Protein AF-A0A945K3Q7-F1 (afdb_monomer_lite)

Secondary structure (DSSP, 8-state):
-------PPPP----THHHHGGGTSHHHHHHHHHHHHHHHHHHHHHHHHHHHHHHHHHHHHTT--HHHHHT-TT---TT-HHHHHHHIIIIIIIIGGGGGHHHHHHHHHHHHHTT-----HHHHHHHHHHHHHHHHHHHHHHH--STTTHHHHHHHHHHHHHHH-HHHHHHHHHHHHHHHHHHHTT--HHHHHHHHHHHSPP------------PPPP-----------

Foldseek 3Di:
DDPDDDDDDPDDDDDCPVVCVLVVDLVSLLVLLVVLQVVLVLQVQLLVLCVVCVVQCVVVAPPDDLVSQQPDPSDPRPSGRNSNNVNCVQQAAAQNQLSNLVSVLSNVSSCVSVVNDDDPSVLSVVLSVLVSQLVLLVCCLPVVDRRNNHNNNVVVNVVCCVPQNSVRSVVVSVVSVVVSCCSNVVDDVVNVVVVVVVVPPDPPPPDPPPDDDDDDDDDDDDDDDDDDD

Sequence (229 aa):
MAKKKLKLKSAKSFNFSAIKVPFQDANNQKIFAAVLILISLYLIIAFISFFFQWEADDSLVSGKDLSDVITDKKINNSIGGLGAYIANLFIKLWFGVSAFFIPVFSLLAGLKILGFKKYSLSNLIFNGILGMLIIPIFIRHFFGGTITAGGIGIYINDLMNSAIGEVGTSLLLITISILYLVISFEIDAEKIKALIEKIKPEKRNIEQENETITTPTFNEAATTSIIEE

pLDDT: mean 80.76, std 19.38, range [31.56, 97.81]

Structure (mmCIF, N/CA/C/O backbone):
data_AF-A0A945K3Q7-F1
#
_entry.id   AF-A0A945K3Q7-F1
#
loop_
_atom_site.group_PDB
_atom_site.id
_atom_site.type_symbol
_atom_site.label_atom_id
_atom_site.label_alt_id
_atom_site.label_comp_id
_atom_site.label_asym_id
_atom_site.label_entity_id
_atom_site.label_seq_id
_atom_site.pdbx_PDB_ins_code
_atom_site.Cartn_x
_atom_site.Cartn_y
_atom_site.Cartn_z
_atom_site.occupancy
_atom_site.B_iso_or_equiv
_atom_site.auth_seq_id
_atom_site.auth_comp_id
_atom_site.auth_asym_id
_atom_site.auth_atom_id
_atom_site.pdbx_PDB_model_num
ATOM 1 N N . MET A 1 1 ? 46.054 17.806 33.001 1.00 47.97 1 MET A N 1
ATOM 2 C CA . MET A 1 1 ? 44.941 18.392 32.216 1.00 47.97 1 MET A CA 1
ATOM 3 C C . MET A 1 1 ? 43.619 17.894 32.793 1.00 47.97 1 MET A C 1
ATOM 5 O O . MET A 1 1 ? 43.403 16.689 32.828 1.00 47.97 1 MET A O 1
ATOM 9 N N . ALA A 1 2 ? 42.778 18.783 33.326 1.00 51.47 2 ALA A N 1
ATOM 10 C CA . ALA A 1 2 ? 41.525 18.410 33.986 1.00 51.47 2 ALA A CA 1
ATOM 11 C C . ALA A 1 2 ? 40.431 18.072 32.953 1.00 51.47 2 ALA A C 1
ATOM 13 O O . ALA A 1 2 ? 40.098 18.898 32.104 1.00 51.47 2 ALA A O 1
ATOM 14 N N . LYS A 1 3 ? 39.852 16.864 33.023 1.00 54.59 3 LYS A N 1
ATOM 15 C CA . LYS A 1 3 ? 38.705 16.465 32.189 1.00 54.59 3 LYS A CA 1
ATOM 16 C C . LYS A 1 3 ? 37.451 17.217 32.649 1.00 54.59 3 LYS A C 1
ATOM 18 O O . LYS A 1 3 ? 36.814 16.840 33.631 1.00 54.59 3 LYS A O 1
ATOM 23 N N . LYS A 1 4 ? 37.083 18.280 31.930 1.00 59.31 4 LYS A N 1
ATOM 24 C CA . LYS A 1 4 ? 35.814 18.999 32.111 1.00 59.31 4 LYS A CA 1
ATOM 25 C C . LYS A 1 4 ? 34.662 18.081 31.685 1.00 59.31 4 LYS A C 1
ATOM 27 O O . LYS A 1 4 ? 34.479 17.826 30.499 1.00 59.31 4 LYS A O 1
ATOM 32 N N . LYS A 1 5 ? 33.890 17.559 32.645 1.00 57.72 5 LYS A N 1
ATOM 33 C CA . LYS A 1 5 ? 32.655 16.814 32.355 1.00 57.72 5 LYS A CA 1
ATOM 34 C C . LYS A 1 5 ? 31.625 17.776 31.750 1.00 57.72 5 LYS A C 1
ATOM 36 O O . LYS A 1 5 ? 31.131 18.669 32.438 1.00 57.72 5 LYS A O 1
ATOM 41 N N . LEU A 1 6 ? 31.319 17.604 30.465 1.00 58.00 6 LEU A N 1
ATOM 42 C CA . LEU A 1 6 ? 30.234 18.304 29.779 1.00 58.00 6 LEU A CA 1
ATOM 43 C C . LEU A 1 6 ? 28.893 17.815 30.346 1.00 58.00 6 LEU A C 1
ATOM 45 O O . LEU A 1 6 ? 28.538 16.648 30.198 1.00 58.00 6 LEU A O 1
ATOM 49 N N . LYS A 1 7 ? 28.153 18.701 31.021 1.00 59.16 7 LYS A N 1
ATOM 50 C CA . LYS A 1 7 ? 26.766 18.441 31.423 1.00 59.16 7 LYS A CA 1
ATOM 51 C C . LYS A 1 7 ? 25.879 18.585 30.184 1.00 59.16 7 LYS A C 1
ATOM 53 O O . LYS A 1 7 ? 25.543 19.702 29.798 1.00 59.16 7 LYS A O 1
ATOM 58 N N . LEU A 1 8 ? 25.525 17.468 29.554 1.00 60.50 8 LEU A N 1
ATOM 59 C CA . LEU A 1 8 ? 24.491 17.437 28.519 1.00 60.50 8 LEU A CA 1
ATOM 60 C C . LEU A 1 8 ? 23.144 17.773 29.177 1.00 60.50 8 LEU A C 1
ATOM 62 O O . LEU A 1 8 ? 22.715 17.092 30.109 1.00 60.50 8 LEU A O 1
ATOM 66 N N . LYS A 1 9 ? 22.496 18.856 28.731 1.00 58.09 9 LYS A N 1
ATOM 67 C CA . LYS A 1 9 ? 21.113 19.177 29.111 1.00 58.09 9 LYS A CA 1
ATOM 68 C C . LYS A 1 9 ? 20.234 18.010 28.655 1.00 58.09 9 LYS A C 1
ATOM 70 O O . LYS A 1 9 ? 20.224 17.691 27.470 1.00 58.09 9 LYS A O 1
ATOM 75 N N . SER A 1 10 ? 19.527 17.384 29.594 1.00 63.78 10 SER A N 1
ATOM 76 C CA . SER A 1 10 ? 18.551 16.335 29.292 1.00 63.78 10 SER A CA 1
ATOM 77 C C . SER A 1 10 ? 17.560 16.836 28.235 1.00 63.78 10 SER A C 1
ATOM 79 O O . SER A 1 10 ? 17.019 17.939 28.370 1.00 63.78 10 SER A O 1
ATOM 81 N N . ALA A 1 11 ? 17.364 16.056 27.170 1.00 63.47 11 ALA A N 1
ATOM 82 C CA . ALA A 1 11 ? 16.379 16.351 26.141 1.00 63.47 11 ALA A CA 1
ATOM 83 C C . ALA A 1 11 ? 14.984 16.415 26.783 1.00 63.47 11 ALA A C 1
ATOM 85 O O . ALA A 1 11 ? 14.607 15.542 27.565 1.00 63.47 11 ALA A O 1
ATOM 86 N N . LYS A 1 12 ? 14.226 17.474 26.479 1.00 61.12 12 LYS A N 1
ATOM 87 C CA . LYS A 1 12 ? 12.856 17.670 26.968 1.00 61.12 12 LYS A CA 1
ATOM 88 C C . LYS A 1 12 ? 12.019 16.468 26.518 1.00 61.12 12 LYS A C 1
ATOM 90 O O . LYS A 1 12 ? 11.822 16.285 25.319 1.00 61.12 12 LYS A O 1
ATOM 95 N N . SER A 1 13 ? 11.581 15.628 27.454 1.00 63.59 13 SER A N 1
ATOM 96 C CA . SER A 1 13 ? 10.771 14.457 27.126 1.00 63.59 13 SER A CA 1
ATOM 97 C C . SER A 1 13 ? 9.450 14.917 26.507 1.00 63.59 13 SER A C 1
ATOM 99 O O . SER A 1 13 ? 8.724 15.735 27.075 1.00 63.59 13 SER A O 1
ATOM 101 N N . PHE A 1 14 ? 9.154 14.429 25.301 1.00 63.25 14 PHE A N 1
ATOM 102 C CA . PHE A 1 14 ? 7.865 14.663 24.660 1.00 63.25 14 PHE A CA 1
ATOM 103 C C . PHE A 1 14 ? 6.771 14.021 25.516 1.00 63.25 14 PHE A C 1
ATOM 105 O O . PHE A 1 14 ? 6.760 12.809 25.733 1.00 63.25 14 PHE A O 1
ATOM 112 N N . ASN A 1 15 ? 5.861 14.842 26.039 1.00 68.44 15 ASN A N 1
ATOM 113 C CA . ASN A 1 15 ? 4.802 14.367 26.913 1.00 68.44 15 ASN A CA 1
ATOM 114 C C . ASN A 1 15 ? 3.610 13.859 26.083 1.00 68.44 15 ASN A C 1
ATOM 116 O O . ASN A 1 15 ? 2.716 14.618 25.720 1.00 68.44 15 ASN A O 1
ATOM 120 N N . PHE A 1 16 ? 3.591 12.554 25.801 1.00 67.50 16 PHE A N 1
ATOM 121 C CA . PHE A 1 16 ? 2.524 11.873 25.052 1.00 67.50 16 PHE A CA 1
ATOM 122 C C . PHE A 1 16 ? 1.174 11.791 25.789 1.00 67.50 16 PHE A C 1
ATOM 124 O O . PHE A 1 16 ? 0.193 11.330 25.206 1.00 67.50 16 PHE A O 1
ATOM 131 N N . SER A 1 17 ? 1.090 12.207 27.058 1.00 67.75 17 SER A N 1
ATOM 132 C CA . SER A 1 17 ? -0.167 12.151 27.820 1.00 67.75 17 SER A CA 1
ATOM 133 C C . SER A 1 17 ? -1.236 13.102 27.270 1.00 67.75 17 SER A C 1
ATOM 135 O O . SER A 1 17 ? -2.394 12.707 27.177 1.00 67.75 17 SER A O 1
ATOM 137 N N . ALA A 1 18 ? -0.847 14.293 26.799 1.00 69.19 18 ALA A N 1
ATOM 138 C CA . ALA A 1 18 ? -1.766 15.289 26.239 1.00 69.19 18 ALA A CA 1
ATOM 139 C C . ALA A 1 18 ? -2.434 14.833 24.927 1.00 69.19 18 ALA A C 1
ATOM 141 O O . ALA A 1 18 ? -3.580 15.181 24.663 1.00 69.19 18 ALA A O 1
ATOM 142 N N . ILE A 1 19 ? -1.752 13.999 24.133 1.00 71.12 19 ILE A N 1
ATOM 143 C CA . ILE A 1 19 ? -2.282 13.460 22.868 1.00 71.12 19 ILE A CA 1
ATOM 144 C C . ILE A 1 19 ? -3.384 12.420 23.126 1.00 71.12 19 ILE A C 1
ATOM 146 O O . ILE A 1 19 ? -4.260 12.234 22.289 1.00 71.12 19 ILE A O 1
ATOM 150 N N . LYS A 1 20 ? -3.377 11.750 24.287 1.00 71.25 20 LYS A N 1
ATOM 151 C CA . LYS A 1 20 ? -4.333 10.676 24.608 1.00 71.25 20 LYS A CA 1
ATOM 152 C C . LYS A 1 20 ? -5.670 11.183 25.144 1.00 71.25 20 LYS A C 1
ATOM 154 O O . LYS A 1 20 ? -6.651 10.459 25.033 1.00 71.25 20 LYS A O 1
ATOM 159 N N . VAL A 1 21 ? -5.711 12.391 25.707 1.00 71.56 21 VAL A N 1
ATOM 160 C CA . VAL A 1 21 ? -6.902 12.980 26.348 1.00 71.56 21 VAL A CA 1
ATOM 161 C C . VAL A 1 21 ? -8.145 12.968 25.442 1.00 71.56 21 VAL A C 1
ATOM 163 O O . VAL A 1 21 ? -9.155 12.416 25.870 1.00 71.56 21 VAL A O 1
ATOM 166 N N . PRO A 1 22 ? -8.108 13.447 24.178 1.00 70.12 22 PRO A N 1
ATOM 167 C CA . PRO A 1 22 ? -9.300 13.433 23.323 1.00 70.12 22 PRO A CA 1
ATOM 168 C C . PRO A 1 22 ? -9.762 12.022 22.934 1.00 70.12 22 PRO A C 1
ATOM 170 O O . PRO A 1 22 ? -10.921 11.847 22.577 1.00 70.12 22 PRO A O 1
ATOM 173 N N . PHE A 1 23 ? -8.890 11.012 23.026 1.00 71.19 23 PHE A N 1
ATOM 174 C CA . PHE A 1 23 ? -9.208 9.617 22.705 1.00 71.19 23 PHE A CA 1
ATOM 175 C C . PHE A 1 23 ? -9.723 8.818 23.908 1.00 71.19 23 PHE A C 1
ATOM 177 O O . PHE A 1 23 ? -9.960 7.620 23.769 1.00 71.19 23 PHE A O 1
ATOM 184 N N . GLN A 1 24 ? -9.893 9.435 25.081 1.00 75.94 24 GLN A N 1
ATOM 185 C CA . GLN A 1 24 ? -10.509 8.784 26.245 1.00 75.94 24 GLN A CA 1
ATOM 186 C C . GLN A 1 24 ? -12.039 8.884 26.218 1.00 75.94 24 GLN A C 1
ATOM 188 O O . GLN A 1 24 ? -12.716 7.972 26.689 1.00 75.94 24 GLN A O 1
ATOM 193 N N . ASP A 1 25 ? -12.586 9.936 25.603 1.00 85.25 25 ASP A N 1
ATOM 194 C CA . ASP A 1 25 ? -14.030 10.130 25.497 1.00 85.25 25 ASP A CA 1
ATOM 195 C C . ASP A 1 25 ? -14.658 9.203 24.450 1.00 85.25 25 ASP A C 1
ATOM 197 O O . ASP A 1 25 ? -14.307 9.226 23.266 1.00 85.25 25 ASP A O 1
ATOM 201 N N . ALA A 1 26 ? -15.674 8.443 24.864 1.00 83.88 26 ALA A N 1
ATOM 202 C CA . ALA A 1 26 ? -16.393 7.516 23.988 1.00 83.88 26 ALA A CA 1
ATOM 203 C C . ALA A 1 26 ? -17.057 8.215 22.784 1.00 83.88 26 ALA A C 1
ATOM 205 O O . ALA A 1 26 ? -17.142 7.642 21.698 1.00 83.88 26 ALA A O 1
ATOM 206 N N . ASN A 1 27 ? -17.510 9.462 22.947 1.00 86.88 27 ASN A N 1
ATOM 207 C CA . ASN A 1 27 ? -18.096 10.241 21.852 1.00 86.88 27 ASN A CA 1
ATOM 208 C C . ASN A 1 27 ? -17.041 10.643 20.813 1.00 86.88 27 ASN A C 1
ATOM 210 O O . ASN A 1 27 ? -17.274 10.486 19.615 1.00 86.88 27 ASN A O 1
ATOM 214 N N . ASN A 1 28 ? -15.856 11.070 21.253 1.00 89.38 28 ASN A N 1
ATOM 215 C CA . ASN A 1 28 ? -14.761 11.435 20.353 1.00 89.38 28 ASN A CA 1
ATOM 216 C C . ASN A 1 28 ? -14.230 10.214 19.594 1.00 89.38 28 ASN A C 1
ATOM 218 O O . ASN A 1 28 ? -13.944 10.311 18.403 1.00 89.38 28 ASN A O 1
ATOM 222 N N . GLN A 1 29 ? -14.168 9.046 20.244 1.00 88.56 29 GLN A N 1
ATOM 223 C CA . GLN A 1 29 ? -13.818 7.784 19.584 1.00 88.56 29 GLN A CA 1
ATOM 224 C C . GLN A 1 29 ? -14.801 7.435 18.458 1.00 88.56 29 GLN A C 1
ATOM 226 O O . GLN A 1 29 ? -14.372 7.059 17.368 1.00 88.56 29 GLN A O 1
ATOM 231 N N . LYS A 1 30 ? -16.111 7.605 18.684 1.00 90.56 30 LYS A N 1
ATOM 232 C CA . LYS A 1 30 ? -17.139 7.378 17.653 1.00 90.56 30 LYS A CA 1
ATOM 233 C C . LYS A 1 30 ? -17.012 8.355 16.485 1.00 90.56 30 LYS A C 1
ATOM 235 O O . LYS A 1 30 ? -17.083 7.924 15.338 1.00 90.56 30 LYS A O 1
ATOM 240 N N . ILE A 1 31 ? -16.790 9.643 16.761 1.00 92.50 31 ILE A N 1
ATOM 241 C CA . ILE A 1 31 ? -16.578 10.666 15.721 1.00 92.50 31 ILE A CA 1
ATOM 242 C C . ILE A 1 31 ? -15.336 10.326 14.896 1.00 92.50 31 ILE A C 1
ATOM 244 O O . ILE A 1 31 ? -15.398 10.284 13.669 1.00 92.50 31 ILE A O 1
ATOM 248 N N . PHE A 1 32 ? -14.222 10.020 15.562 1.00 91.94 32 PHE A N 1
ATOM 249 C CA . PHE A 1 32 ? -12.983 9.626 14.902 1.00 91.94 32 PHE A CA 1
ATOM 250 C C . PHE A 1 32 ? -13.183 8.390 14.019 1.00 91.94 32 PHE A C 1
ATOM 252 O O . PHE A 1 32 ? -12.756 8.380 12.868 1.00 91.94 32 PHE A O 1
ATOM 259 N N . ALA A 1 33 ? -13.890 7.374 14.518 1.00 92.69 33 ALA A N 1
ATOM 260 C CA . ALA A 1 33 ? -14.199 6.177 13.749 1.00 92.69 33 ALA A CA 1
ATOM 261 C C . ALA A 1 33 ? -15.055 6.469 12.509 1.00 92.69 33 ALA A C 1
ATOM 263 O O . ALA A 1 33 ? -14.774 5.933 11.438 1.00 92.69 33 ALA A O 1
ATOM 264 N N . ALA A 1 34 ? -16.065 7.335 12.631 1.00 94.06 34 ALA A N 1
ATOM 265 C CA . ALA A 1 34 ? -16.908 7.741 11.510 1.00 94.06 34 ALA A CA 1
ATOM 266 C C . ALA A 1 34 ? -16.101 8.476 10.427 1.00 94.06 34 ALA A C 1
ATOM 268 O O . ALA A 1 34 ? -16.215 8.146 9.247 1.00 94.06 34 ALA A O 1
ATOM 269 N N . VAL A 1 35 ? -15.232 9.412 10.823 1.00 95.69 35 VAL A N 1
ATOM 270 C CA . VAL A 1 35 ? -14.321 10.112 9.901 1.00 95.69 35 VAL A CA 1
ATOM 271 C C . VAL A 1 35 ? -13.369 9.127 9.221 1.00 95.69 35 VAL A C 1
ATOM 273 O O . VAL A 1 35 ? -13.163 9.201 8.013 1.00 95.69 35 VAL A O 1
ATOM 276 N N . LEU A 1 36 ? -12.826 8.166 9.969 1.00 94.75 36 LEU A N 1
ATOM 277 C CA . LEU A 1 36 ? -11.894 7.169 9.447 1.00 94.75 36 LEU A CA 1
ATOM 278 C C . LEU A 1 36 ? -12.548 6.245 8.403 1.00 94.75 36 LEU A C 1
ATOM 280 O O . LEU A 1 36 ? -11.947 5.958 7.365 1.00 94.75 36 LEU A O 1
ATOM 284 N N . ILE A 1 37 ? -13.798 5.836 8.644 1.00 95.81 37 ILE A N 1
ATOM 285 C CA . ILE A 1 37 ? -14.618 5.079 7.684 1.00 95.81 37 ILE A CA 1
ATOM 286 C C . ILE A 1 37 ? -14.902 5.922 6.440 1.00 95.81 37 ILE A C 1
ATOM 288 O O . ILE A 1 37 ? -14.747 5.424 5.327 1.00 95.81 37 ILE A O 1
ATOM 292 N N . LEU A 1 38 ? -15.268 7.196 6.603 1.00 96.50 38 LEU A N 1
ATOM 293 C CA . LEU A 1 38 ? -15.544 8.089 5.477 1.00 96.50 38 LEU A CA 1
ATOM 294 C C . LEU A 1 38 ? -14.309 8.266 4.581 1.00 96.50 38 LEU A C 1
ATOM 296 O O . LEU A 1 38 ? -14.406 8.106 3.366 1.00 96.50 38 LEU A O 1
ATOM 300 N N . ILE A 1 39 ? -13.143 8.532 5.178 1.00 96.50 39 ILE A N 1
ATOM 301 C CA . ILE A 1 39 ? -11.865 8.643 4.458 1.00 96.50 39 ILE A CA 1
ATOM 302 C C . ILE A 1 39 ? -11.529 7.326 3.757 1.00 96.50 39 ILE A C 1
ATOM 304 O O . ILE A 1 39 ? -11.086 7.330 2.613 1.00 96.50 39 ILE A O 1
ATOM 308 N N . SER A 1 40 ? -11.752 6.189 4.417 1.00 96.88 40 SER A N 1
ATOM 309 C CA . SER A 1 40 ? -11.525 4.882 3.805 1.00 96.88 40 SER A CA 1
ATOM 310 C C . SER A 1 40 ? -12.374 4.683 2.546 1.00 96.88 40 SER A C 1
ATOM 312 O O . SER A 1 40 ? -11.828 4.365 1.492 1.00 96.88 40 SER A O 1
ATOM 314 N N . LEU A 1 41 ? -13.686 4.918 2.628 1.00 96.75 41 LEU A N 1
ATOM 315 C CA . LEU A 1 41 ? -14.592 4.768 1.487 1.00 96.75 41 LEU A CA 1
ATOM 316 C C . LEU A 1 41 ? -14.224 5.721 0.348 1.00 96.75 41 LEU A C 1
ATOM 318 O O . LEU A 1 41 ? -14.186 5.302 -0.808 1.00 96.75 41 LEU A O 1
ATOM 322 N N . TYR A 1 42 ? -13.884 6.969 0.684 1.00 96.69 42 TYR A N 1
ATOM 323 C CA . TYR A 1 42 ? -13.376 7.953 -0.270 1.00 96.69 42 TYR A CA 1
ATOM 324 C C . TYR A 1 42 ? -12.161 7.413 -1.037 1.00 96.69 42 TYR A C 1
ATOM 326 O O . TYR A 1 42 ? -12.138 7.430 -2.265 1.00 96.69 42 TYR A O 1
ATOM 334 N N . LEU A 1 43 ? -11.171 6.874 -0.322 1.00 97.00 43 LEU A N 1
ATOM 335 C CA . LEU A 1 43 ? -9.961 6.318 -0.925 1.00 97.00 43 LEU A CA 1
ATOM 336 C C . LEU A 1 43 ? -10.241 5.072 -1.771 1.00 97.00 43 LEU A C 1
ATOM 338 O O . LEU A 1 43 ? -9.673 4.952 -2.850 1.00 97.00 43 LEU A O 1
ATOM 342 N N . ILE A 1 44 ? -11.120 4.165 -1.328 1.00 97.06 44 ILE A N 1
ATOM 343 C CA . ILE A 1 44 ? -11.485 2.964 -2.103 1.00 97.06 44 ILE A CA 1
ATOM 344 C C . ILE A 1 44 ? -12.054 3.368 -3.459 1.00 97.06 44 ILE A C 1
ATOM 346 O O . ILE A 1 44 ? -11.598 2.875 -4.488 1.00 97.06 44 ILE A O 1
ATOM 350 N N . ILE A 1 45 ? -13.024 4.281 -3.471 1.00 96.56 45 ILE A N 1
ATOM 351 C CA . ILE A 1 45 ? -13.664 4.728 -4.709 1.00 96.56 45 ILE A CA 1
ATOM 352 C C . ILE A 1 45 ? -12.652 5.480 -5.589 1.00 96.56 45 ILE A C 1
ATOM 354 O O . ILE A 1 45 ? -12.592 5.224 -6.791 1.00 96.56 45 ILE A O 1
ATOM 358 N N . ALA A 1 46 ? -11.813 6.345 -5.007 1.00 96.25 46 ALA A N 1
ATOM 359 C CA . ALA A 1 46 ? -10.769 7.056 -5.745 1.00 96.25 46 ALA A CA 1
ATOM 360 C C . ALA A 1 46 ? -9.762 6.091 -6.396 1.00 96.25 46 ALA A C 1
ATOM 362 O O . ALA A 1 46 ? -9.395 6.278 -7.556 1.00 96.25 46 ALA A O 1
ATOM 363 N N . PHE A 1 47 ? -9.348 5.043 -5.678 1.00 96.75 47 PHE A N 1
ATOM 364 C CA . PHE A 1 47 ? -8.401 4.036 -6.160 1.00 96.75 47 PHE A CA 1
ATOM 365 C C . PHE A 1 47 ? -9.011 3.159 -7.251 1.00 96.75 47 PHE A C 1
ATOM 367 O O . PHE A 1 47 ? -8.372 2.932 -8.275 1.00 96.75 47 PHE A O 1
ATOM 374 N N . ILE A 1 48 ? -10.254 2.705 -7.071 1.00 96.00 48 ILE A N 1
ATOM 375 C CA . ILE A 1 48 ? -10.982 1.953 -8.103 1.00 96.00 48 ILE A CA 1
ATOM 376 C C . ILE A 1 48 ? -11.116 2.807 -9.365 1.00 96.00 48 ILE A C 1
ATOM 378 O O . ILE A 1 48 ? -10.767 2.350 -10.449 1.00 96.00 48 ILE A O 1
ATOM 382 N N . SER A 1 49 ? -11.554 4.061 -9.227 1.00 94.81 49 SER A N 1
ATOM 383 C CA . SER A 1 49 ? -11.701 4.972 -10.365 1.00 94.81 49 SER A CA 1
ATOM 384 C C . SER A 1 49 ? -10.374 5.235 -11.078 1.00 94.81 49 SER A C 1
ATOM 386 O O . SER A 1 49 ? -10.367 5.370 -12.298 1.00 94.81 49 SER A O 1
ATOM 388 N N . PHE A 1 50 ? -9.256 5.284 -10.351 1.00 94.56 50 PHE A N 1
ATOM 389 C CA . PHE A 1 50 ? -7.932 5.459 -10.941 1.00 94.56 50 PHE A CA 1
ATOM 390 C C . PHE A 1 50 ? -7.554 4.294 -11.861 1.00 94.56 50 PHE A C 1
ATOM 392 O O . PHE A 1 50 ? -7.086 4.534 -12.966 1.00 94.56 50 PHE A O 1
ATOM 399 N N . PHE A 1 51 ? -7.816 3.039 -11.482 1.00 92.06 51 PHE A N 1
ATOM 400 C CA . PHE A 1 51 ? -7.477 1.889 -12.334 1.00 92.06 51 PHE A CA 1
ATOM 401 C C . PHE A 1 51 ? -8.171 1.902 -13.703 1.00 92.06 51 PHE A C 1
ATOM 403 O O . PHE A 1 51 ? -7.605 1.390 -14.666 1.00 92.06 51 PHE A O 1
ATOM 410 N N . PHE A 1 52 ? -9.350 2.515 -13.806 1.00 90.88 52 PHE A N 1
ATOM 411 C CA . PHE A 1 52 ? -10.050 2.670 -15.082 1.00 90.88 52 PHE A CA 1
ATOM 412 C C . PHE A 1 52 ? -9.566 3.869 -15.901 1.00 90.88 52 PHE A C 1
ATOM 414 O O . PHE A 1 52 ? -9.643 3.838 -17.123 1.00 90.88 52 PHE A O 1
ATOM 421 N N . GLN A 1 53 ? -9.071 4.914 -15.237 1.00 91.50 53 GLN A N 1
ATOM 422 C CA . GLN A 1 53 ? -8.964 6.246 -15.832 1.00 91.50 53 GLN A CA 1
ATOM 423 C C . GLN A 1 53 ? -7.558 6.861 -15.775 1.00 91.50 53 GLN A C 1
ATOM 425 O O . GLN A 1 53 ? -7.351 7.983 -16.237 1.00 91.50 53 GLN A O 1
ATOM 430 N N . TRP A 1 54 ? -6.583 6.135 -15.223 1.00 87.88 54 TRP A N 1
ATOM 431 C CA . TRP A 1 54 ? -5.227 6.633 -14.988 1.00 87.88 54 TRP A CA 1
ATOM 432 C C . TRP A 1 54 ? -4.560 7.177 -16.253 1.00 87.88 54 TRP A C 1
ATOM 434 O O . TRP A 1 54 ? -3.877 8.185 -16.167 1.00 87.88 54 TRP A O 1
ATOM 444 N N . GLU A 1 55 ? -4.774 6.558 -17.417 1.00 89.00 55 GLU A N 1
ATOM 445 C CA . GLU A 1 55 ? -4.139 6.973 -18.674 1.00 89.00 55 GLU A CA 1
ATOM 446 C C . GLU A 1 55 ? -4.623 8.358 -19.131 1.00 89.00 55 GLU A C 1
ATOM 448 O O . GLU A 1 55 ? -3.824 9.198 -19.544 1.00 89.00 55 GLU A O 1
ATOM 453 N N . ALA A 1 56 ? -5.923 8.630 -18.985 1.00 87.44 56 ALA A N 1
ATOM 454 C CA . ALA A 1 56 ? -6.508 9.925 -19.324 1.00 87.44 56 ALA A CA 1
ATOM 455 C C . ALA A 1 56 ? -6.061 11.030 -18.352 1.00 87.44 56 ALA A C 1
ATOM 457 O O . ALA A 1 56 ? -5.825 12.168 -18.761 1.00 87.44 56 ALA A O 1
ATOM 458 N N . ASP A 1 57 ? -5.918 10.685 -17.071 1.00 89.25 57 ASP A N 1
ATOM 459 C CA . ASP A 1 57 ? -5.561 11.632 -16.016 1.00 89.25 57 ASP A CA 1
ATOM 460 C C . ASP A 1 57 ? -4.032 11.789 -15.853 1.00 89.25 57 ASP A C 1
ATOM 462 O O . ASP A 1 57 ? -3.577 12.699 -15.157 1.00 89.25 57 ASP A O 1
ATOM 466 N N . ASP A 1 58 ? -3.212 10.965 -16.522 1.00 88.44 58 ASP A N 1
ATOM 467 C CA . ASP A 1 58 ? -1.766 10.889 -16.280 1.00 88.44 58 ASP A CA 1
ATOM 468 C C . ASP A 1 58 ? -1.054 12.220 -16.523 1.00 88.44 58 ASP A C 1
ATOM 470 O O . ASP A 1 58 ? -0.343 12.730 -15.660 1.00 88.44 58 ASP A O 1
ATOM 474 N N . SER A 1 59 ? -1.310 12.829 -17.681 1.00 90.94 59 SER A N 1
ATOM 475 C CA . SER A 1 59 ? -0.750 14.136 -18.051 1.00 90.94 59 SER A CA 1
ATOM 476 C C . SER A 1 59 ? -1.289 15.289 -17.194 1.00 90.94 59 SER A C 1
ATOM 478 O O . SER A 1 59 ? -0.680 16.361 -17.112 1.00 90.94 59 SER A O 1
ATOM 480 N N . LEU A 1 60 ? -2.442 15.089 -16.552 1.00 88.19 60 LEU A N 1
ATOM 481 C CA . LEU A 1 60 ? -3.085 16.095 -15.719 1.00 88.19 60 LEU A CA 1
ATOM 482 C C . LEU A 1 60 ? -2.554 16.076 -14.289 1.00 88.19 60 LEU A C 1
ATOM 484 O O . LEU A 1 60 ? -2.516 17.135 -13.669 1.00 88.19 60 LEU A O 1
ATOM 488 N N . VAL A 1 61 ? -2.127 14.913 -13.794 1.00 90.25 61 VAL A N 1
ATOM 489 C CA . VAL A 1 61 ? -1.728 14.698 -12.395 1.00 90.25 61 VAL A CA 1
ATOM 490 C C . VAL A 1 61 ? -0.216 14.519 -12.237 1.00 90.25 61 VAL A C 1
ATOM 492 O O . VAL A 1 61 ? 0.366 14.964 -11.248 1.00 90.25 61 VAL A O 1
ATOM 495 N N . SER A 1 62 ? 0.446 13.853 -13.184 1.00 87.75 62 SER A N 1
ATOM 496 C CA . SER A 1 62 ? 1.849 13.460 -13.049 1.00 87.75 62 SER A CA 1
ATOM 497 C C . SER A 1 62 ? 2.773 14.680 -13.053 1.00 87.75 62 SER A C 1
ATOM 499 O O . SER A 1 62 ? 2.837 15.426 -14.026 1.00 87.75 62 SER A O 1
ATOM 501 N N . GLY A 1 63 ? 3.515 14.864 -11.958 1.00 83.31 63 GLY A N 1
ATOM 502 C CA . GLY A 1 63 ? 4.482 15.955 -11.808 1.00 83.31 63 GLY A CA 1
ATOM 503 C C . GLY A 1 63 ? 3.871 17.337 -11.556 1.00 83.31 63 GLY A C 1
ATOM 504 O O . GLY A 1 63 ? 4.607 18.318 -11.608 1.00 83.31 63 GLY A O 1
ATOM 505 N N . LYS A 1 64 ? 2.561 17.428 -11.286 1.00 88.81 64 LYS A N 1
ATOM 506 C CA . LYS A 1 64 ? 1.896 18.684 -10.916 1.00 88.81 64 LYS A CA 1
ATOM 507 C C . LYS A 1 64 ? 1.685 18.806 -9.413 1.00 88.81 64 LYS A C 1
ATOM 509 O O . LYS A 1 64 ? 1.547 17.805 -8.707 1.00 88.81 64 LYS A O 1
ATOM 514 N N . ASP A 1 65 ? 1.601 20.048 -8.952 1.00 88.75 65 ASP A N 1
ATOM 515 C CA . ASP A 1 65 ? 1.285 20.361 -7.566 1.00 88.75 65 ASP A CA 1
ATOM 516 C C . ASP A 1 65 ? -0.193 20.114 -7.249 1.00 88.75 65 ASP A C 1
ATOM 518 O O . ASP A 1 65 ? -1.084 20.211 -8.096 1.00 88.75 65 ASP A O 1
ATOM 522 N N . LEU A 1 66 ? -0.462 19.827 -5.976 1.00 88.00 66 LEU A N 1
ATOM 523 C CA . LEU A 1 66 ? -1.798 19.494 -5.488 1.00 88.00 66 LEU A CA 1
ATOM 524 C C . LEU A 1 66 ? -2.847 20.575 -5.815 1.00 88.00 66 LEU A C 1
ATOM 526 O O . LEU A 1 66 ? -3.984 20.238 -6.142 1.00 88.00 66 LEU A O 1
ATOM 530 N N . SER A 1 67 ? -2.489 21.860 -5.732 1.00 88.69 67 SER A N 1
ATOM 531 C CA . SER A 1 67 ? -3.408 22.981 -5.997 1.00 88.69 67 SER A CA 1
ATOM 532 C C . SER A 1 67 ? -3.963 22.965 -7.418 1.00 88.69 67 SER A C 1
ATOM 534 O O . 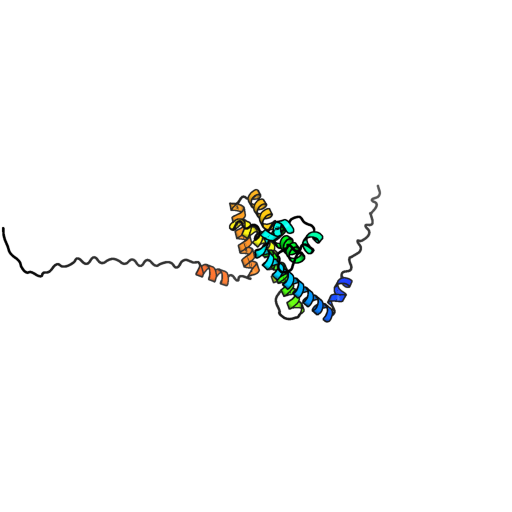SER A 1 67 ? -5.152 23.223 -7.631 1.00 88.69 67 SER A O 1
ATOM 536 N N . ASP A 1 68 ? -3.105 22.617 -8.370 1.00 86.44 68 ASP A N 1
ATOM 537 C CA . ASP A 1 68 ? -3.418 22.650 -9.792 1.00 86.44 68 ASP A CA 1
ATOM 538 C C . ASP A 1 68 ? -4.293 21.457 -10.163 1.00 86.44 68 ASP A C 1
ATOM 540 O O . ASP A 1 68 ? -5.213 21.575 -10.965 1.00 86.44 68 ASP A O 1
ATOM 544 N N . VAL A 1 69 ? -4.057 20.315 -9.515 1.00 88.38 69 VAL A N 1
ATOM 545 C CA . VAL A 1 69 ? -4.806 19.080 -9.754 1.00 88.38 69 VAL A CA 1
ATOM 546 C C . VAL A 1 69 ? -6.190 19.129 -9.107 1.00 88.38 69 VAL A C 1
ATOM 548 O O . VAL A 1 69 ? -7.172 18.757 -9.737 1.00 88.38 69 VAL A O 1
ATOM 551 N N . ILE A 1 70 ? -6.326 19.615 -7.868 1.00 88.94 70 ILE A N 1
ATOM 552 C CA . ILE A 1 70 ? -7.627 19.618 -7.168 1.00 88.94 70 ILE A CA 1
ATOM 553 C C . ILE A 1 70 ? -8.689 20.430 -7.923 1.00 88.94 70 ILE A C 1
ATOM 555 O O . ILE A 1 70 ? -9.873 20.094 -7.865 1.00 88.94 70 ILE A O 1
ATOM 559 N N . THR A 1 71 ? -8.276 21.498 -8.606 1.00 87.38 71 THR A N 1
ATOM 560 C CA . THR A 1 71 ? -9.186 22.433 -9.280 1.00 87.38 71 THR A CA 1
ATOM 561 C C . THR A 1 71 ? -9.383 22.135 -10.768 1.00 87.38 71 THR A C 1
ATOM 563 O O . THR A 1 71 ? -10.229 22.772 -11.407 1.00 87.38 71 THR A O 1
ATOM 566 N N . ASP A 1 72 ? -8.669 21.150 -11.321 1.00 86.38 72 ASP A N 1
ATOM 567 C CA . ASP A 1 72 ? -8.769 20.793 -12.733 1.00 86.38 72 ASP A CA 1
ATOM 568 C C . ASP A 1 72 ? -10.047 19.988 -13.014 1.00 86.38 72 ASP A C 1
ATOM 570 O O . ASP A 1 72 ? -10.230 18.852 -12.574 1.00 86.38 72 ASP A O 1
ATOM 574 N N . LYS A 1 73 ? -10.950 20.592 -13.793 1.00 84.38 73 LYS A N 1
ATOM 575 C CA . LYS A 1 73 ? -12.232 19.991 -14.189 1.00 84.38 73 LYS A CA 1
ATOM 576 C C . LYS A 1 73 ? -12.096 18.907 -15.260 1.00 84.38 73 LYS A C 1
ATOM 578 O O . LYS A 1 73 ? -13.095 18.269 -15.578 1.00 84.38 73 L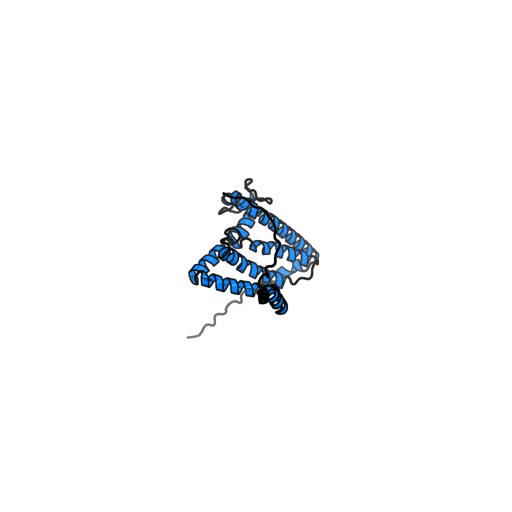YS A O 1
ATOM 583 N N . LYS A 1 74 ? -10.913 18.729 -15.854 1.00 88.00 74 LYS A N 1
ATOM 584 C CA . LYS A 1 74 ? -10.657 17.707 -16.882 1.00 88.00 74 LYS A CA 1
ATOM 585 C C . LYS A 1 74 ? -10.330 16.336 -16.295 1.00 88.00 74 LYS A C 1
ATOM 587 O O . LYS A 1 74 ? -10.231 15.375 -17.050 1.00 88.00 74 LYS A O 1
ATOM 592 N N . ILE A 1 75 ? -10.146 16.255 -14.978 1.00 90.06 75 ILE A N 1
ATOM 593 C CA . ILE A 1 75 ? -9.875 15.003 -14.277 1.00 90.06 75 ILE A CA 1
ATOM 594 C C . ILE A 1 75 ? -11.121 14.130 -14.299 1.00 90.06 75 ILE A C 1
ATOM 596 O O . ILE A 1 75 ? -12.208 14.560 -13.914 1.00 90.06 75 ILE A O 1
ATOM 600 N N . ASN A 1 76 ? -10.937 12.885 -14.714 1.00 89.75 76 ASN A N 1
ATOM 601 C CA . ASN A 1 76 ? -12.017 11.933 -14.918 1.00 89.75 76 ASN A CA 1
ATOM 602 C C . ASN A 1 76 ? -12.207 10.985 -13.721 1.00 89.75 76 ASN A C 1
ATOM 604 O O . ASN A 1 76 ? -13.147 10.189 -13.712 1.00 89.75 76 ASN A O 1
ATOM 608 N N . ASN A 1 77 ? -11.349 11.050 -12.696 1.00 91.94 77 ASN A N 1
ATOM 609 C CA . ASN A 1 77 ? -11.582 10.337 -11.442 1.00 91.94 77 ASN A CA 1
ATOM 610 C C . ASN A 1 77 ? -12.945 10.721 -10.838 1.00 91.94 77 ASN A C 1
ATOM 612 O O . ASN A 1 77 ? -13.234 11.897 -10.621 1.00 91.94 77 ASN A O 1
ATOM 616 N N . SER A 1 78 ? -13.757 9.718 -10.500 1.00 89.88 78 SER A N 1
ATOM 617 C CA . SER A 1 78 ? -15.152 9.885 -10.053 1.00 89.88 78 SER A CA 1
ATOM 618 C C . SER A 1 78 ? -15.305 10.732 -8.785 1.00 89.88 78 SER A C 1
ATOM 620 O O . SER A 1 78 ? -16.382 11.249 -8.504 1.00 89.88 78 SER A O 1
ATOM 622 N N . ILE A 1 79 ? -14.234 10.861 -8.002 1.00 90.19 79 ILE A N 1
ATOM 623 C CA . ILE A 1 79 ? -14.191 11.620 -6.749 1.00 90.19 79 ILE A CA 1
ATOM 624 C C . ILE A 1 79 ? -13.473 12.982 -6.905 1.00 90.19 79 ILE A C 1
ATOM 626 O O . ILE A 1 79 ? -13.353 13.763 -5.955 1.00 90.19 79 ILE A O 1
ATOM 630 N N . GLY A 1 80 ? -13.054 13.317 -8.127 1.00 91.25 80 GLY A N 1
ATOM 631 C CA . GLY A 1 80 ? -12.432 14.586 -8.492 1.00 91.25 80 GLY A CA 1
ATOM 632 C C . GLY A 1 80 ? -10.913 14.614 -8.309 1.00 91.25 80 GLY A C 1
ATOM 633 O O . GLY A 1 80 ? -10.261 13.590 -8.082 1.00 91.25 80 GLY A O 1
ATOM 634 N N . GLY A 1 81 ? -10.339 15.817 -8.401 1.00 92.50 81 GLY A N 1
ATOM 635 C CA . GLY A 1 81 ? -8.889 16.018 -8.481 1.00 92.50 81 GLY A CA 1
ATOM 636 C C . GLY A 1 81 ? -8.094 15.562 -7.261 1.00 92.50 81 GLY A C 1
ATOM 637 O O . GLY A 1 81 ? -7.030 14.965 -7.407 1.00 92.50 81 GLY A O 1
ATOM 638 N N . LEU A 1 82 ? -8.628 15.755 -6.051 1.00 93.00 82 LEU A N 1
ATOM 639 C CA . LEU A 1 82 ? -7.974 15.278 -4.827 1.00 93.00 82 LEU A CA 1
ATOM 640 C C . LEU A 1 82 ? -7.858 13.745 -4.821 1.00 93.00 82 LEU A C 1
ATOM 642 O O . LEU A 1 82 ? -6.801 13.206 -4.497 1.00 93.00 82 LEU A O 1
ATOM 646 N N . GLY A 1 83 ? -8.918 13.045 -5.236 1.00 93.00 83 GLY A N 1
ATOM 647 C CA . GLY A 1 83 ? -8.922 11.589 -5.362 1.00 93.00 83 GLY A CA 1
ATOM 648 C C . GLY A 1 83 ? -7.912 11.104 -6.399 1.00 93.00 83 GLY A C 1
ATOM 649 O O . GLY A 1 83 ? -7.131 10.199 -6.106 1.00 93.00 83 GLY A O 1
ATOM 650 N N . ALA A 1 84 ? -7.866 11.753 -7.566 1.00 94.31 84 ALA A N 1
ATOM 651 C CA . ALA A 1 84 ? -6.900 11.445 -8.620 1.00 94.31 84 ALA A CA 1
ATOM 652 C C . ALA A 1 84 ? -5.450 11.637 -8.157 1.00 94.31 84 ALA A C 1
ATOM 654 O O . ALA A 1 84 ? -4.614 10.760 -8.372 1.00 94.31 84 ALA A O 1
ATOM 655 N N . TYR A 1 85 ? -5.160 12.742 -7.465 1.00 94.81 85 TYR A N 1
ATOM 656 C CA . TYR A 1 85 ? -3.829 13.025 -6.934 1.00 94.81 85 TYR A CA 1
ATOM 657 C C . TYR A 1 85 ? -3.381 11.972 -5.918 1.00 94.81 85 TYR A C 1
ATOM 659 O O . TYR A 1 85 ? -2.289 11.413 -6.032 1.00 94.81 85 TYR A O 1
ATOM 667 N N . ILE A 1 86 ? -4.232 11.671 -4.931 1.00 95.19 86 ILE A N 1
ATOM 668 C CA . ILE A 1 86 ? -3.911 10.682 -3.897 1.00 95.19 86 ILE A CA 1
ATOM 669 C C . ILE A 1 86 ? -3.750 9.293 -4.521 1.00 95.19 86 ILE A C 1
ATOM 671 O O . ILE A 1 86 ? -2.798 8.587 -4.196 1.00 95.19 86 ILE A O 1
ATOM 675 N N . ALA A 1 87 ? -4.633 8.902 -5.441 1.00 95.62 87 ALA A N 1
ATOM 676 C CA . ALA A 1 87 ? -4.525 7.622 -6.130 1.00 95.62 87 ALA A CA 1
ATOM 677 C C . ALA A 1 87 ? -3.231 7.523 -6.950 1.00 95.62 87 ALA A C 1
ATOM 679 O O . ALA A 1 87 ? -2.519 6.529 -6.833 1.00 95.62 87 ALA A O 1
ATOM 680 N N . ASN A 1 88 ? -2.860 8.570 -7.693 1.00 95.00 88 ASN A N 1
ATOM 681 C CA . ASN A 1 88 ? -1.592 8.621 -8.418 1.00 95.00 88 ASN A CA 1
ATOM 682 C C . ASN A 1 88 ? -0.385 8.469 -7.476 1.00 95.00 88 ASN A C 1
ATOM 684 O O . ASN A 1 88 ? 0.534 7.701 -7.759 1.00 95.00 88 ASN A O 1
ATOM 688 N N . LEU A 1 89 ? -0.397 9.143 -6.325 1.00 94.88 89 LEU A N 1
ATOM 689 C CA . LEU A 1 89 ? 0.685 9.042 -5.346 1.00 94.88 89 LEU A CA 1
ATOM 690 C C . LEU A 1 89 ? 0.812 7.624 -4.769 1.00 94.88 89 LEU A C 1
ATOM 692 O O . LEU A 1 89 ? 1.887 7.029 -4.807 1.00 94.88 89 LEU A O 1
ATOM 696 N N . PHE A 1 90 ? -0.279 7.057 -4.257 1.00 96.25 90 PHE A N 1
ATOM 697 C CA . PHE A 1 90 ? -0.229 5.760 -3.580 1.00 96.25 90 PHE A CA 1
ATOM 698 C C . PHE A 1 90 ? -0.104 4.576 -4.542 1.00 96.25 90 PHE A C 1
ATOM 700 O O . PHE A 1 90 ? 0.612 3.626 -4.229 1.00 96.25 90 PHE A O 1
ATOM 707 N N . ILE A 1 91 ? -0.779 4.619 -5.691 1.00 96.38 91 ILE A N 1
ATOM 708 C CA . ILE A 1 91 ? -0.800 3.522 -6.665 1.00 96.38 91 ILE A CA 1
ATOM 709 C C . ILE A 1 91 ? 0.378 3.674 -7.627 1.00 96.38 91 ILE A C 1
ATOM 711 O O . ILE A 1 91 ? 1.295 2.858 -7.598 1.00 96.38 91 ILE A O 1
ATOM 715 N N . LYS A 1 92 ? 0.407 4.727 -8.453 1.00 95.00 92 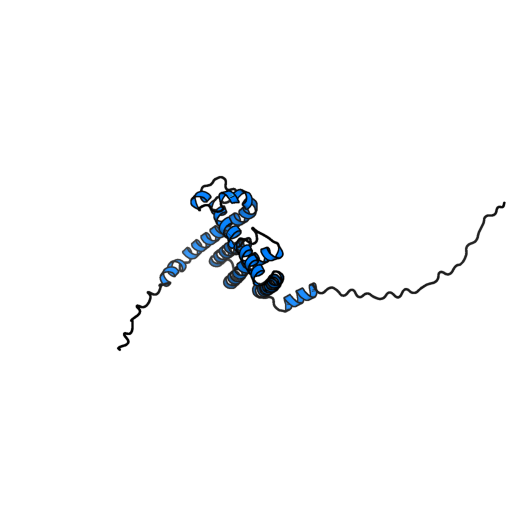LYS A N 1
ATOM 716 C CA . LYS A 1 92 ? 1.420 4.858 -9.514 1.00 95.00 92 LYS A CA 1
ATOM 717 C C . LYS A 1 92 ? 2.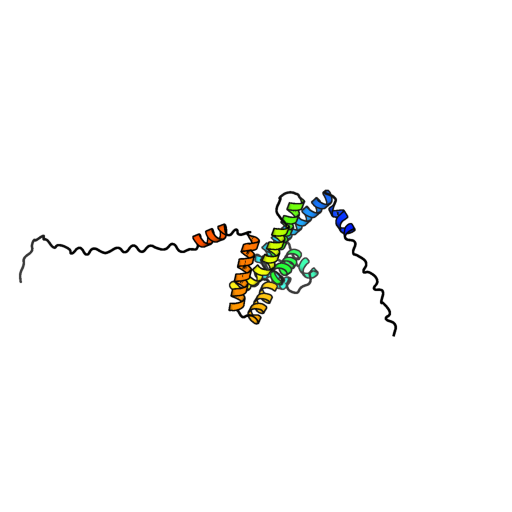825 5.049 -8.949 1.00 95.00 92 LYS A C 1
ATOM 719 O O . LYS A 1 92 ? 3.745 4.352 -9.365 1.00 95.00 92 LYS A O 1
ATOM 724 N N . LEU A 1 93 ? 3.009 5.980 -8.012 1.00 94.56 93 LEU A N 1
ATOM 725 C CA . LEU A 1 93 ? 4.348 6.321 -7.517 1.00 94.56 93 LEU A CA 1
ATOM 726 C C . LEU A 1 93 ? 4.851 5.352 -6.445 1.00 94.56 93 LEU A C 1
ATOM 728 O O . LEU A 1 93 ? 6.048 5.075 -6.401 1.00 94.56 93 LEU A O 1
ATOM 732 N N . TRP A 1 94 ? 3.970 4.835 -5.587 1.00 95.38 94 TRP A N 1
ATOM 733 C CA . TRP A 1 94 ? 4.378 4.013 -4.447 1.00 95.38 94 TRP A CA 1
ATOM 734 C C . TRP A 1 94 ? 4.108 2.521 -4.640 1.00 95.38 94 TRP A C 1
ATOM 736 O O . TRP A 1 94 ? 4.959 1.808 -5.165 1.00 95.38 94 TRP A O 1
ATOM 746 N N . PHE A 1 95 ? 2.963 2.036 -4.168 1.00 96.06 95 PHE A N 1
ATOM 747 C CA . PHE A 1 95 ? 2.727 0.625 -3.853 1.00 96.06 95 PHE A CA 1
ATOM 748 C C . PHE A 1 95 ? 1.948 -0.135 -4.936 1.00 96.06 95 PHE A C 1
ATOM 750 O O . PHE A 1 95 ? 1.728 -1.336 -4.810 1.00 96.06 95 PHE A O 1
ATOM 757 N N . GLY A 1 96 ? 1.468 0.532 -5.982 1.00 96.12 96 GLY A N 1
ATOM 758 C CA . GLY A 1 96 ? 0.630 -0.109 -6.991 1.00 96.12 96 GLY A CA 1
ATOM 759 C C . GLY A 1 96 ? -0.672 -0.643 -6.395 1.00 96.12 96 GLY A C 1
ATOM 760 O O . GLY A 1 96 ? -1.321 0.012 -5.577 1.00 96.12 96 GLY A O 1
ATOM 761 N N . VAL A 1 97 ? -1.061 -1.859 -6.780 1.00 96.06 97 VAL A N 1
ATOM 762 C CA . VAL A 1 97 ? -2.319 -2.483 -6.333 1.00 96.06 97 VAL A CA 1
ATOM 763 C C . VAL A 1 97 ? -2.344 -2.750 -4.827 1.00 96.06 97 VAL A C 1
ATOM 765 O O . VAL A 1 97 ? -3.410 -2.758 -4.213 1.00 96.06 97 VAL A O 1
ATOM 768 N N . SER A 1 98 ? -1.183 -2.923 -4.191 1.00 96.31 98 SER A N 1
ATOM 769 C CA . SER A 1 98 ? -1.131 -3.174 -2.751 1.00 96.31 98 SER A CA 1
ATOM 770 C C . SER A 1 98 ? -1.464 -1.918 -1.928 1.00 96.31 98 SER A C 1
ATOM 772 O O . SER A 1 98 ? -1.777 -2.026 -0.744 1.00 96.31 98 SER A O 1
ATOM 774 N N . ALA A 1 99 ? -1.546 -0.732 -2.544 1.00 96.88 99 ALA A N 1
ATOM 775 C CA . ALA A 1 99 ? -2.044 0.479 -1.890 1.00 96.88 99 ALA A CA 1
ATOM 776 C C . ALA A 1 99 ? -3.443 0.304 -1.268 1.00 96.88 99 ALA A C 1
ATOM 778 O O . ALA A 1 99 ? -3.751 0.963 -0.276 1.00 96.88 99 ALA A O 1
ATOM 779 N N . PHE A 1 100 ? -4.271 -0.612 -1.789 1.00 96.19 100 PHE A N 1
ATOM 780 C CA . PHE A 1 100 ? -5.603 -0.919 -1.253 1.00 96.19 100 PHE A CA 1
ATOM 781 C C . PHE A 1 100 ? -5.602 -1.439 0.190 1.00 96.19 100 PHE A C 1
ATOM 783 O O . PHE A 1 100 ? -6.621 -1.311 0.874 1.00 96.19 100 PHE A O 1
ATOM 790 N N . PHE A 1 101 ? -4.480 -1.955 0.703 1.00 95.44 101 PHE A N 1
ATOM 791 C CA . PHE A 1 101 ? -4.380 -2.296 2.123 1.00 95.44 101 PHE A CA 1
ATOM 792 C C . PHE A 1 101 ? -4.619 -1.076 3.019 1.00 95.44 101 PHE A C 1
ATOM 794 O O . PHE A 1 101 ? -5.259 -1.207 4.058 1.00 95.44 101 PHE A O 1
ATOM 801 N N . ILE A 1 102 ? -4.194 0.121 2.603 1.00 95.44 102 ILE A N 1
ATOM 802 C CA . ILE A 1 102 ? -4.315 1.353 3.393 1.00 95.44 102 ILE A CA 1
ATOM 803 C C . ILE A 1 102 ? -5.779 1.697 3.699 1.00 95.44 102 ILE A C 1
ATOM 805 O O . ILE A 1 102 ? -6.137 1.775 4.881 1.00 95.44 102 ILE A O 1
ATOM 809 N N . PRO A 1 103 ? -6.667 1.879 2.700 1.00 96.19 103 PRO A N 1
ATOM 810 C CA . PRO A 1 103 ? -8.056 2.164 3.000 1.00 96.19 103 PRO A CA 1
ATOM 811 C C . PRO A 1 103 ? -8.760 0.985 3.669 1.00 96.19 103 PRO A C 1
ATOM 813 O O . PRO A 1 103 ? -9.571 1.223 4.561 1.00 96.19 103 PRO A O 1
ATOM 816 N N . VAL A 1 104 ? -8.434 -0.267 3.331 1.00 94.06 104 VAL A N 1
ATOM 817 C CA . VAL A 1 104 ? -9.015 -1.442 4.006 1.00 94.06 104 VAL A CA 1
ATOM 818 C C . VAL A 1 104 ? -8.678 -1.429 5.498 1.00 94.06 104 VAL A C 1
ATOM 820 O O . VAL A 1 104 ? -9.563 -1.594 6.336 1.00 94.06 104 VAL A O 1
ATOM 823 N N . PHE A 1 105 ? -7.432 -1.148 5.867 1.00 92.94 105 PHE A N 1
ATOM 824 C CA . PHE A 1 105 ? -7.027 -1.020 7.265 1.00 92.94 105 PHE A CA 1
ATOM 825 C C . PHE A 1 105 ? -7.701 0.141 7.970 1.00 92.94 105 PHE A C 1
ATOM 827 O O . PHE A 1 105 ? -8.134 -0.024 9.108 1.00 92.94 105 PHE A O 1
ATOM 834 N N . SER A 1 106 ? -7.842 1.279 7.294 1.00 93.62 106 SER A N 1
ATOM 835 C CA . SER A 1 106 ? -8.588 2.425 7.811 1.00 93.62 106 SER A CA 1
ATOM 836 C C . SER A 1 106 ? -10.055 2.056 8.091 1.00 93.62 106 SER A C 1
ATOM 838 O O . SER A 1 106 ? -10.570 2.329 9.178 1.00 93.62 106 SER A O 1
ATOM 840 N N . LEU A 1 107 ? -10.702 1.325 7.171 1.00 94.06 107 LEU A N 1
ATOM 841 C CA . LEU A 1 107 ? -12.075 0.832 7.328 1.00 94.06 107 LEU A CA 1
ATOM 842 C C . LEU A 1 107 ? -12.192 -0.078 8.551 1.00 94.06 107 LEU A C 1
ATOM 844 O O . LEU A 1 107 ? -13.051 0.113 9.410 1.00 94.06 107 LEU A O 1
ATOM 848 N N . LEU A 1 108 ? -11.306 -1.072 8.639 1.00 91.88 108 LEU A N 1
ATOM 849 C CA . LEU A 1 108 ? -11.307 -2.048 9.718 1.00 91.88 108 LEU A CA 1
ATOM 850 C C . LEU A 1 108 ? -10.946 -1.397 11.060 1.00 91.88 108 LEU A C 1
ATOM 852 O O . LEU A 1 108 ? -11.496 -1.771 12.095 1.00 91.88 108 LEU A O 1
ATOM 856 N N . ALA A 1 109 ? -10.057 -0.414 11.087 1.00 91.25 109 ALA A N 1
ATOM 857 C CA . ALA A 1 109 ? -9.777 0.336 12.302 1.00 91.25 109 ALA A CA 1
ATOM 858 C C . ALA A 1 109 ? -11.032 1.088 12.778 1.00 91.25 109 ALA A C 1
ATOM 860 O O . ALA A 1 109 ? -11.411 0.952 13.942 1.00 91.25 109 ALA A O 1
ATOM 861 N N . GLY A 1 110 ? -11.734 1.786 11.881 1.00 91.50 110 GLY A N 1
ATOM 862 C CA . GLY A 1 110 ? -12.963 2.511 12.213 1.00 91.50 110 GLY A CA 1
ATOM 863 C C . GLY A 1 110 ? -14.087 1.589 12.695 1.00 91.50 110 GLY A C 1
ATOM 864 O O . GLY A 1 110 ? -14.668 1.813 13.758 1.00 91.50 110 GLY A O 1
ATOM 865 N N . LEU A 1 111 ? -14.337 0.483 11.989 1.00 91.06 111 LEU A N 1
ATOM 866 C CA . LEU A 1 111 ? -15.345 -0.509 12.387 1.00 91.06 111 LEU A CA 1
ATOM 867 C C . LEU A 1 111 ? -15.036 -1.154 13.744 1.00 91.06 111 LEU A C 1
ATOM 869 O O . LEU A 1 111 ? -15.950 -1.419 14.528 1.00 91.06 111 LEU A O 1
ATOM 873 N N . LYS A 1 112 ? -13.753 -1.386 14.046 1.00 88.94 112 LYS A N 1
ATOM 874 C CA . LYS A 1 112 ? -13.330 -1.928 15.340 1.00 88.94 112 LYS A CA 1
ATOM 875 C C . LYS A 1 112 ? -13.590 -0.942 16.478 1.00 88.94 112 LYS A C 1
ATOM 877 O O . LYS A 1 112 ? -14.055 -1.370 17.530 1.00 88.94 112 LYS A O 1
ATOM 882 N N . ILE A 1 113 ? -13.328 0.351 16.273 1.00 88.69 113 ILE A N 1
ATOM 883 C CA . ILE A 1 113 ? -13.599 1.393 17.279 1.00 88.69 113 ILE A CA 1
ATOM 884 C C . ILE A 1 113 ? -15.105 1.501 17.567 1.00 88.69 113 ILE A C 1
ATOM 886 O O . ILE A 1 113 ? -15.495 1.696 18.713 1.00 88.69 113 ILE A O 1
ATOM 890 N N . LEU A 1 114 ? -15.960 1.291 16.561 1.00 87.50 114 LEU A N 1
ATOM 891 C CA . LEU A 1 114 ? -17.420 1.247 16.733 1.00 87.50 114 LEU A CA 1
ATOM 892 C C . LEU A 1 114 ? -17.944 -0.064 17.351 1.00 87.50 114 LEU A C 1
ATOM 894 O O . LEU A 1 114 ? -19.138 -0.175 17.618 1.00 87.50 114 LEU A O 1
ATOM 898 N N . GLY A 1 115 ? -17.077 -1.047 17.604 1.00 81.81 115 GLY A N 1
ATOM 899 C CA . GLY A 1 115 ? -17.439 -2.296 18.278 1.00 81.81 115 GLY A CA 1
ATOM 900 C C . GLY A 1 115 ? -18.014 -3.387 17.371 1.00 81.81 115 GLY A C 1
ATOM 901 O O . GLY A 1 115 ? -18.486 -4.400 17.881 1.00 81.81 115 GLY A O 1
ATOM 902 N N . PHE A 1 116 ? -17.946 -3.243 16.042 1.00 75.81 116 PHE A N 1
ATOM 903 C CA . PHE A 1 116 ? -18.575 -4.190 15.109 1.00 75.81 116 PHE A CA 1
ATOM 904 C C . PHE A 1 116 ? -17.867 -5.551 14.987 1.00 75.81 116 PHE A C 1
ATOM 906 O O . PHE A 1 116 ? -18.455 -6.487 14.444 1.00 75.81 116 PHE A O 1
ATOM 913 N N . LYS A 1 117 ? -16.612 -5.714 15.444 1.00 63.69 117 LYS A N 1
ATOM 914 C CA . LYS A 1 117 ? -15.898 -7.001 15.301 1.00 63.69 117 LYS A CA 1
ATOM 915 C C . LYS A 1 117 ? -14.687 -7.158 16.235 1.00 63.69 117 LYS A C 1
ATOM 917 O O . LYS A 1 117 ? -13.928 -6.217 16.459 1.00 63.69 117 LYS A O 1
ATOM 922 N N . LYS A 1 118 ? -14.447 -8.392 16.702 1.00 65.31 118 LYS A N 1
ATOM 923 C CA . LYS A 1 118 ? -13.235 -8.815 17.433 1.00 65.31 118 LYS A CA 1
ATOM 924 C C . LYS A 1 118 ? -12.236 -9.498 16.487 1.00 65.31 118 LYS A C 1
ATOM 926 O O . LYS A 1 118 ? -12.110 -10.714 16.504 1.00 65.31 118 LYS A O 1
ATOM 931 N N . TYR A 1 119 ? -11.526 -8.736 15.658 1.00 70.62 119 TYR A N 1
ATOM 932 C CA . TYR A 1 119 ? -10.312 -9.232 14.987 1.00 70.62 119 TYR A CA 1
ATOM 933 C C . TYR A 1 119 ? -9.047 -8.617 15.593 1.00 70.62 119 TYR A C 1
ATOM 935 O O . TYR A 1 119 ? -9.042 -7.482 16.105 1.00 70.62 119 TYR A O 1
ATOM 943 N N . SER A 1 120 ? -7.948 -9.368 15.514 1.00 76.31 120 SER A N 1
ATOM 944 C CA . SER A 1 120 ? -6.604 -8.900 15.844 1.00 76.31 120 SER A CA 1
ATOM 945 C C . SER A 1 120 ? -6.136 -7.898 14.783 1.00 76.31 120 SER A C 1
ATOM 947 O O . SER A 1 120 ? -5.474 -8.227 13.806 1.00 76.31 120 SER A O 1
ATOM 949 N N . LEU A 1 121 ? -6.501 -6.627 14.984 1.00 78.12 121 LEU A N 1
ATOM 950 C CA . LEU A 1 121 ? -6.099 -5.524 14.100 1.00 78.12 121 LEU A CA 1
ATOM 951 C C . LEU A 1 121 ? -4.570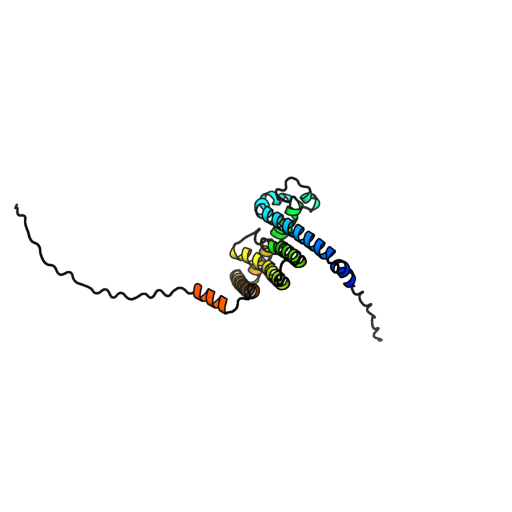 -5.474 13.915 1.00 78.12 121 LEU A C 1
ATOM 953 O O . LEU A 1 121 ? -4.107 -5.181 12.822 1.00 78.12 121 LEU A O 1
ATOM 957 N N . SER A 1 122 ? -3.800 -5.830 14.947 1.00 82.06 122 SER A N 1
ATOM 958 C CA . SER A 1 122 ? -2.339 -5.896 14.875 1.00 82.06 122 SER A CA 1
ATOM 959 C C . SER A 1 122 ? -1.842 -6.914 13.845 1.00 82.06 122 SER A C 1
ATOM 961 O O . SER A 1 122 ? -0.984 -6.567 13.040 1.00 82.06 122 SER A O 1
ATOM 963 N N . ASN A 1 123 ? -2.408 -8.128 13.818 1.00 82.69 123 ASN A N 1
ATOM 964 C CA . ASN A 1 123 ? -1.998 -9.169 12.867 1.00 82.69 123 ASN A CA 1
ATOM 965 C C . ASN A 1 123 ? -2.378 -8.770 11.441 1.00 82.69 123 ASN A C 1
ATOM 967 O O . ASN A 1 123 ? -1.581 -8.922 10.526 1.00 82.69 123 ASN A O 1
ATOM 971 N N . LEU A 1 124 ? -3.570 -8.193 11.258 1.00 85.88 124 LEU A N 1
ATOM 972 C CA . LEU A 1 124 ? -4.010 -7.704 9.952 1.00 85.88 124 LEU A CA 1
ATOM 973 C C . LEU A 1 124 ? -3.097 -6.600 9.418 1.0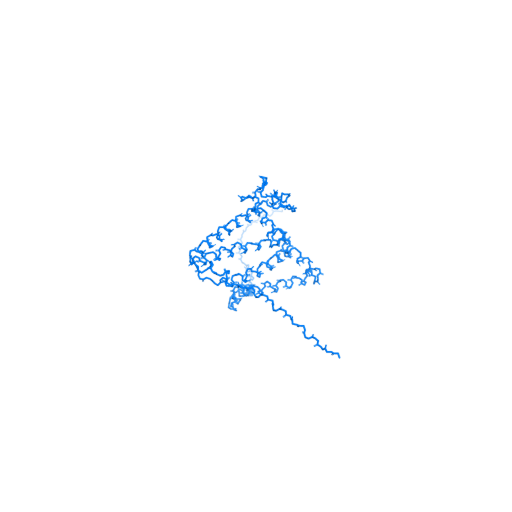0 85.88 124 LEU A C 1
ATOM 975 O O . LEU A 1 124 ? -2.655 -6.692 8.277 1.00 85.88 124 LEU A O 1
ATOM 979 N N . ILE A 1 125 ? -2.789 -5.593 10.242 1.00 88.31 125 ILE A N 1
ATOM 980 C CA . ILE A 1 125 ? -1.891 -4.495 9.863 1.00 88.31 125 ILE A CA 1
ATOM 981 C C . ILE A 1 125 ? -0.500 -5.040 9.542 1.00 88.31 125 ILE A C 1
ATOM 983 O O . ILE A 1 125 ? 0.053 -4.703 8.501 1.00 88.31 125 ILE A O 1
ATOM 987 N N . PHE A 1 126 ? 0.049 -5.909 10.393 1.00 89.25 126 PHE A N 1
ATOM 988 C CA . PHE A 1 126 ? 1.354 -6.522 10.158 1.00 89.25 126 PHE A CA 1
ATOM 989 C C . PHE A 1 126 ? 1.386 -7.298 8.832 1.00 89.25 126 PHE A C 1
ATOM 991 O O . PHE A 1 126 ? 2.253 -7.053 7.993 1.00 89.25 126 PHE A O 1
ATOM 998 N N . ASN A 1 127 ? 0.390 -8.154 8.594 1.00 88.88 127 ASN A N 1
ATOM 999 C CA . ASN A 1 127 ? 0.311 -8.972 7.386 1.00 88.88 127 ASN A CA 1
ATOM 1000 C C . ASN A 1 127 ? 0.110 -8.139 6.116 1.00 88.88 127 ASN A C 1
ATOM 1002 O O . ASN A 1 127 ? 0.694 -8.464 5.087 1.00 88.88 127 ASN A O 1
ATOM 1006 N N . GLY A 1 128 ? -0.672 -7.058 6.131 1.00 91.12 128 GLY A N 1
ATOM 1007 C CA . GLY A 1 128 ? -0.767 -6.226 4.924 1.00 91.12 128 GLY A CA 1
ATOM 1008 C C . GLY A 1 128 ? 0.361 -5.212 4.780 1.00 91.12 128 GLY A C 1
ATOM 1009 O O . GLY A 1 128 ? 0.620 -4.837 3.650 1.00 91.12 128 GLY A O 1
ATOM 1010 N N . ILE A 1 129 ? 1.111 -4.833 5.825 1.00 92.69 129 ILE A N 1
ATOM 1011 C CA . ILE A 1 129 ? 2.391 -4.117 5.630 1.00 92.69 129 ILE A CA 1
ATOM 1012 C C . ILE A 1 129 ? 3.385 -5.026 4.900 1.00 92.69 129 ILE A C 1
ATOM 1014 O O . ILE A 1 129 ? 4.009 -4.600 3.930 1.00 92.69 129 ILE A O 1
ATOM 1018 N N . LEU A 1 130 ? 3.497 -6.292 5.319 1.00 93.19 130 LEU A N 1
ATOM 1019 C CA . LEU A 1 130 ? 4.306 -7.279 4.599 1.00 93.19 130 LEU A CA 1
ATOM 1020 C C . LEU A 1 130 ? 3.802 -7.469 3.162 1.00 93.19 130 LEU A C 1
ATOM 1022 O O . LEU A 1 130 ? 4.594 -7.425 2.222 1.00 93.19 130 LEU A O 1
ATOM 1026 N N . GLY A 1 131 ? 2.485 -7.597 2.980 1.00 93.50 131 GLY A N 1
ATOM 1027 C CA . GLY A 1 131 ? 1.860 -7.670 1.659 1.00 93.50 131 GLY A CA 1
ATOM 1028 C C . GLY A 1 131 ? 2.166 -6.442 0.795 1.00 93.50 131 GLY A C 1
ATOM 1029 O O . GLY A 1 131 ? 2.532 -6.591 -0.367 1.00 93.50 131 GLY A O 1
ATOM 1030 N N . MET A 1 132 ? 2.102 -5.236 1.365 1.00 95.12 132 MET A N 1
ATOM 1031 C CA . MET A 1 132 ? 2.428 -3.978 0.687 1.00 95.12 132 MET A CA 1
ATOM 1032 C C . MET A 1 132 ? 3.875 -3.909 0.212 1.00 95.12 132 MET A C 1
ATOM 1034 O O . MET A 1 132 ? 4.136 -3.235 -0.777 1.00 95.12 132 MET A O 1
ATOM 1038 N N . LEU A 1 133 ? 4.801 -4.595 0.880 1.00 95.00 133 LEU A N 1
ATOM 1039 C CA . LEU A 1 133 ? 6.201 -4.641 0.471 1.00 95.00 133 LEU A CA 1
ATOM 1040 C C . LEU A 1 133 ? 6.454 -5.712 -0.598 1.00 95.00 133 LEU A C 1
ATOM 1042 O O . LEU A 1 133 ? 7.171 -5.460 -1.560 1.00 95.00 133 LEU A O 1
ATOM 1046 N N . ILE A 1 134 ? 5.861 -6.898 -0.442 1.00 95.94 134 ILE A N 1
ATOM 1047 C CA . ILE A 1 134 ? 6.172 -8.074 -1.271 1.00 95.94 134 ILE A CA 1
ATOM 1048 C C . ILE A 1 134 ? 5.385 -8.071 -2.587 1.00 95.94 134 ILE A C 1
ATOM 1050 O O . ILE A 1 134 ? 5.965 -8.290 -3.651 1.00 95.94 134 ILE A O 1
ATOM 1054 N N . ILE A 1 135 ? 4.074 -7.812 -2.535 1.00 96.19 135 ILE A N 1
ATOM 1055 C CA . ILE A 1 135 ? 3.170 -7.911 -3.696 1.00 96.19 135 ILE A CA 1
ATOM 1056 C C . ILE A 1 135 ? 3.618 -7.023 -4.869 1.00 96.19 135 ILE A C 1
ATOM 1058 O O . ILE A 1 135 ? 3.631 -7.524 -5.993 1.00 96.19 135 ILE A O 1
ATOM 1062 N N . PRO A 1 136 ? 4.029 -5.756 -4.665 1.00 97.06 136 PRO A N 1
ATOM 1063 C CA . PRO A 1 136 ? 4.483 -4.892 -5.759 1.00 97.06 136 PRO A CA 1
ATOM 1064 C C . PRO A 1 136 ? 5.654 -5.476 -6.550 1.00 97.06 136 PRO A C 1
ATOM 1066 O O . PRO A 1 136 ? 5.636 -5.509 -7.780 1.00 97.06 136 PRO A O 1
ATOM 1069 N N . ILE A 1 137 ? 6.656 -5.976 -5.827 1.00 97.31 137 ILE A N 1
ATOM 1070 C CA . ILE A 1 137 ? 7.879 -6.548 -6.395 1.00 97.31 137 ILE A CA 1
ATOM 1071 C C . ILE A 1 137 ? 7.538 -7.857 -7.110 1.00 97.31 137 ILE A C 1
ATOM 1073 O O . ILE A 1 137 ? 7.978 -8.084 -8.232 1.00 97.31 137 ILE A O 1
ATOM 1077 N N . PHE A 1 138 ? 6.698 -8.691 -6.490 1.00 97.00 138 PHE A N 1
ATOM 1078 C CA . PHE A 1 138 ? 6.223 -9.949 -7.065 1.00 97.00 138 PHE A CA 1
ATOM 1079 C C . PHE A 1 138 ? 5.490 -9.737 -8.390 1.00 97.00 138 PHE A C 1
ATOM 1081 O O . PHE A 1 138 ? 5.792 -10.400 -9.383 1.00 97.00 138 PHE A O 1
ATOM 1088 N N . ILE A 1 139 ? 4.566 -8.775 -8.429 1.00 96.62 139 ILE A N 1
ATOM 1089 C CA . ILE A 1 139 ? 3.833 -8.428 -9.647 1.00 96.62 139 ILE A CA 1
ATOM 1090 C C . ILE A 1 139 ? 4.793 -7.943 -10.730 1.00 96.62 139 ILE A C 1
ATOM 1092 O O . ILE A 1 139 ? 4.687 -8.379 -11.876 1.00 96.62 139 ILE A O 1
ATOM 1096 N N . ARG A 1 140 ? 5.742 -7.068 -10.384 1.00 96.94 140 ARG A N 1
ATOM 1097 C CA . ARG A 1 140 ? 6.716 -6.574 -11.356 1.00 96.94 140 ARG A CA 1
ATOM 1098 C C . ARG A 1 140 ? 7.560 -7.704 -11.934 1.00 96.94 140 ARG A C 1
ATOM 1100 O O . ARG A 1 140 ? 7.685 -7.784 -13.151 1.00 96.94 140 ARG A O 1
ATOM 1107 N N . HIS A 1 141 ? 8.122 -8.544 -11.071 1.00 96.88 141 HIS A N 1
ATOM 1108 C CA . HIS A 1 141 ? 9.086 -9.569 -11.452 1.00 96.88 141 HIS A CA 1
ATOM 1109 C C . HIS A 1 141 ? 8.470 -10.646 -12.350 1.00 96.88 141 HIS A C 1
ATOM 1111 O O . HIS A 1 141 ? 9.050 -11.000 -13.369 1.00 96.88 141 HIS A O 1
ATOM 1117 N N . PHE A 1 142 ? 7.276 -11.142 -12.002 1.00 96.81 142 PHE A N 1
ATOM 1118 C CA . PHE A 1 142 ? 6.657 -12.270 -12.710 1.00 96.81 142 PHE A CA 1
ATOM 1119 C C . PHE A 1 142 ? 5.653 -11.865 -13.792 1.00 96.81 142 PHE A C 1
ATOM 1121 O O . PHE A 1 142 ? 5.449 -12.619 -14.739 1.00 96.81 142 PHE A O 1
ATOM 1128 N N . PHE A 1 143 ? 5.010 -10.700 -13.667 1.00 95.69 143 PHE A N 1
ATOM 1129 C CA . PHE A 1 143 ? 3.943 -10.271 -14.582 1.00 95.69 143 PHE A CA 1
ATOM 1130 C C . PHE A 1 143 ? 4.286 -9.001 -15.366 1.00 95.69 143 PHE A C 1
ATOM 1132 O O . PHE A 1 143 ? 3.497 -8.574 -16.206 1.00 95.69 143 PHE A O 1
ATOM 1139 N N . GLY A 1 144 ? 5.420 -8.352 -15.084 1.00 92.56 144 GLY A N 1
ATOM 1140 C CA . GLY A 1 144 ? 5.846 -7.134 -15.779 1.00 92.56 144 GLY A CA 1
ATOM 1141 C C . GLY A 1 144 ? 4.959 -5.908 -15.531 1.00 92.56 144 GLY A C 1
ATOM 1142 O O . GLY A 1 144 ? 5.169 -4.874 -16.165 1.00 92.56 144 GLY A O 1
ATOM 1143 N N . GLY A 1 145 ? 3.990 -5.987 -14.611 1.00 90.50 145 GLY A N 1
ATOM 1144 C CA . GLY A 1 145 ? 3.012 -4.928 -14.366 1.00 90.50 145 GLY A CA 1
ATOM 1145 C C . GLY A 1 145 ? 3.666 -3.597 -13.986 1.00 90.50 145 GLY A C 1
ATOM 1146 O O . GLY A 1 145 ? 4.592 -3.567 -13.179 1.00 90.50 145 GLY A O 1
ATOM 1147 N N . THR A 1 146 ? 3.194 -2.493 -14.570 1.00 91.75 146 THR A N 1
ATOM 1148 C CA . THR A 1 146 ? 3.711 -1.141 -14.299 1.00 91.75 146 THR A CA 1
ATOM 1149 C C . THR A 1 146 ? 2.884 -0.457 -13.214 1.00 91.75 146 THR A C 1
ATOM 1151 O O . THR A 1 146 ? 3.345 -0.292 -12.090 1.00 91.75 146 THR A O 1
ATOM 1154 N N . ILE A 1 147 ? 1.621 -0.144 -13.506 1.00 93.44 147 ILE A N 1
ATOM 1155 C CA . ILE A 1 147 ? 0.702 0.506 -12.558 1.00 93.44 147 ILE A CA 1
ATOM 1156 C C . ILE A 1 147 ? 0.380 -0.408 -11.372 1.00 93.44 147 ILE A C 1
ATOM 1158 O O . ILE A 1 147 ? 0.286 0.048 -10.237 1.00 93.44 147 ILE A O 1
ATOM 1162 N N . THR A 1 148 ? 0.249 -1.713 -11.610 1.00 94.38 148 THR A N 1
ATOM 1163 C CA . THR A 1 148 ? -0.062 -2.695 -10.563 1.00 94.38 148 THR A CA 1
ATOM 1164 C C . THR A 1 148 ? 1.103 -2.938 -9.607 1.00 94.38 148 THR A C 1
ATOM 1166 O O . THR A 1 148 ? 0.855 -3.237 -8.440 1.00 94.38 148 THR A O 1
ATOM 1169 N N . ALA A 1 149 ? 2.346 -2.771 -10.063 1.00 95.44 149 ALA A N 1
ATOM 1170 C CA . ALA A 1 149 ? 3.530 -2.811 -9.209 1.00 95.44 149 ALA A CA 1
ATOM 1171 C C . ALA A 1 149 ? 3.847 -1.453 -8.564 1.00 95.44 149 ALA A C 1
ATOM 1173 O O . ALA A 1 149 ? 4.468 -1.405 -7.509 1.00 95.44 149 ALA A O 1
ATOM 1174 N N . GLY A 1 150 ? 3.443 -0.345 -9.184 1.00 96.06 150 GLY A N 1
ATOM 1175 C CA . GLY A 1 150 ? 3.825 0.992 -8.740 1.00 96.06 150 GLY A CA 1
ATOM 1176 C C . GLY A 1 150 ? 5.336 1.246 -8.823 1.00 96.06 150 GLY A C 1
ATOM 1177 O O . GLY A 1 150 ? 6.140 0.369 -9.153 1.00 96.06 150 GLY A O 1
ATOM 1178 N N . GLY A 1 151 ? 5.740 2.475 -8.516 1.00 95.81 151 GLY A N 1
ATOM 1179 C CA . GLY A 1 151 ? 7.136 2.903 -8.617 1.00 95.81 151 GLY A CA 1
ATOM 1180 C C . GLY A 1 151 ? 8.086 2.137 -7.694 1.00 95.81 151 GLY A C 1
ATOM 1181 O O . GLY A 1 151 ? 9.188 1.789 -8.118 1.00 95.81 151 GLY A O 1
ATOM 1182 N N . ILE A 1 152 ? 7.664 1.807 -6.467 1.00 96.06 152 ILE A N 1
ATOM 1183 C CA . ILE A 1 152 ? 8.500 1.052 -5.517 1.00 96.06 152 ILE A CA 1
ATOM 1184 C C . ILE A 1 152 ? 8.727 -0.376 -6.020 1.00 96.06 152 ILE A C 1
ATOM 1186 O O . ILE A 1 152 ? 9.858 -0.857 -5.985 1.00 96.06 152 ILE A O 1
ATOM 1190 N N . GLY A 1 153 ? 7.681 -1.046 -6.517 1.00 96.69 153 GLY A N 1
ATOM 1191 C CA . GLY A 1 153 ? 7.794 -2.405 -7.051 1.00 96.69 153 GLY A CA 1
ATOM 1192 C C . GLY A 1 153 ? 8.724 -2.474 -8.261 1.00 96.69 153 GLY A C 1
ATOM 1193 O O . GLY A 1 153 ? 9.570 -3.366 -8.326 1.00 96.69 153 GLY A O 1
ATOM 1194 N N . ILE A 1 154 ? 8.619 -1.500 -9.173 1.00 97.44 154 ILE A N 1
ATOM 1195 C CA . ILE A 1 154 ? 9.509 -1.371 -10.337 1.00 97.44 154 ILE A CA 1
ATOM 1196 C C . ILE A 1 154 ? 10.956 -1.166 -9.887 1.00 97.44 154 ILE A C 1
ATOM 1198 O O . ILE A 1 154 ? 11.825 -1.964 -10.230 1.00 97.44 154 ILE A O 1
ATOM 1202 N N . TYR A 1 155 ? 11.203 -0.143 -9.069 1.00 97.19 155 TYR A N 1
ATOM 1203 C CA . TYR A 1 155 ? 12.553 0.221 -8.646 1.00 97.19 155 TYR A CA 1
ATOM 1204 C C . TYR A 1 155 ? 13.252 -0.904 -7.875 1.00 97.19 155 TYR A C 1
ATOM 1206 O O . TYR A 1 155 ? 14.409 -1.218 -8.150 1.00 97.19 155 TYR A O 1
ATOM 1214 N N . ILE A 1 156 ? 12.559 -1.533 -6.920 1.00 97.06 156 ILE A N 1
ATOM 1215 C CA . ILE A 1 156 ? 13.151 -2.608 -6.117 1.00 97.06 156 ILE A CA 1
ATOM 1216 C C . ILE A 1 156 ? 13.403 -3.852 -6.971 1.00 97.06 156 ILE A C 1
ATOM 1218 O O . ILE A 1 156 ? 14.462 -4.456 -6.832 1.00 97.06 156 ILE A O 1
ATOM 1222 N N . ASN A 1 157 ? 12.487 -4.226 -7.869 1.00 97.50 157 ASN A N 1
ATOM 1223 C CA . ASN A 1 157 ? 12.720 -5.346 -8.781 1.00 97.50 157 ASN A CA 1
ATOM 1224 C C . ASN A 1 157 ? 13.971 -5.123 -9.637 1.00 97.50 157 ASN A C 1
ATOM 1226 O O . ASN A 1 157 ? 14.813 -6.012 -9.738 1.00 97.50 157 ASN A O 1
ATOM 1230 N N . ASP A 1 158 ? 14.108 -3.937 -10.227 1.00 97.06 158 ASP A N 1
ATOM 1231 C CA . ASP A 1 158 ? 15.234 -3.625 -11.107 1.00 97.06 158 ASP A CA 1
ATOM 1232 C C . ASP A 1 158 ? 16.553 -3.599 -10.315 1.00 97.06 158 ASP A C 1
ATOM 1234 O O . ASP A 1 158 ? 17.577 -4.110 -10.780 1.00 97.06 158 ASP A O 1
ATOM 1238 N N . LEU A 1 159 ? 16.516 -3.103 -9.073 1.00 97.81 159 LEU A N 1
ATOM 1239 C CA . LEU A 1 159 ? 17.640 -3.158 -8.140 1.00 97.81 159 LEU A CA 1
ATOM 1240 C C . LEU A 1 159 ? 18.027 -4.602 -7.780 1.00 97.81 159 LEU A C 1
ATOM 1242 O O . LEU A 1 159 ? 19.209 -4.937 -7.801 1.00 97.81 159 LEU A O 1
ATOM 1246 N N . MET A 1 160 ? 17.057 -5.466 -7.469 1.00 97.00 160 MET A N 1
ATOM 1247 C CA . MET A 1 160 ? 17.302 -6.874 -7.123 1.00 97.00 160 MET A CA 1
ATOM 1248 C C . MET A 1 160 ? 17.858 -7.657 -8.314 1.00 97.00 160 MET A C 1
ATOM 1250 O O . MET A 1 160 ? 18.877 -8.336 -8.174 1.00 97.00 160 MET A O 1
ATOM 1254 N N . ASN A 1 161 ? 17.252 -7.489 -9.493 1.00 97.19 161 ASN A N 1
ATOM 1255 C CA . ASN A 1 161 ? 17.717 -8.101 -10.735 1.00 97.19 161 ASN A CA 1
ATOM 1256 C C . ASN A 1 161 ? 19.148 -7.666 -11.071 1.00 97.19 161 ASN A C 1
ATOM 1258 O O . ASN A 1 161 ? 19.950 -8.492 -11.498 1.00 97.19 161 ASN A O 1
ATOM 1262 N N . SER A 1 162 ? 19.498 -6.402 -10.822 1.00 97.44 162 SER A N 1
ATOM 1263 C CA . SER A 1 162 ? 20.864 -5.901 -11.024 1.00 97.44 162 SER A CA 1
ATOM 1264 C C . SER A 1 162 ? 21.857 -6.428 -9.982 1.00 97.44 162 SER A C 1
ATOM 1266 O O . SER A 1 162 ? 23.027 -6.627 -10.297 1.00 97.44 162 SER A O 1
ATOM 1268 N N . ALA A 1 163 ? 21.418 -6.646 -8.740 1.00 97.25 163 ALA A N 1
ATOM 1269 C CA . ALA A 1 163 ? 22.291 -7.043 -7.637 1.00 97.25 163 ALA A CA 1
ATOM 1270 C C . ALA A 1 163 ? 22.569 -8.555 -7.579 1.00 97.25 163 ALA A C 1
ATOM 1272 O O . ALA A 1 163 ? 23.696 -8.958 -7.305 1.00 97.25 163 ALA A O 1
ATOM 1273 N N . ILE A 1 164 ? 21.547 -9.390 -7.791 1.00 96.88 164 ILE A N 1
ATOM 1274 C CA . ILE A 1 164 ? 21.603 -10.851 -7.574 1.00 96.88 164 ILE A CA 1
ATOM 1275 C C . ILE A 1 164 ? 21.276 -11.624 -8.869 1.00 96.88 164 ILE A C 1
ATOM 1277 O O . ILE A 1 164 ? 21.376 -12.849 -8.918 1.00 96.88 164 ILE A O 1
ATOM 1281 N N . GLY A 1 165 ? 20.918 -10.923 -9.947 1.00 96.62 165 GLY A N 1
ATOM 1282 C CA . GLY A 1 165 ? 20.474 -11.528 -11.199 1.00 96.62 165 GLY A CA 1
ATOM 1283 C C . GLY A 1 165 ? 18.995 -11.913 -11.173 1.00 96.62 165 GLY A C 1
ATOM 1284 O O . GLY A 1 165 ? 18.364 -12.010 -10.117 1.00 96.62 165 GLY A O 1
ATOM 1285 N N . GLU A 1 166 ? 18.438 -12.154 -12.358 1.00 95.56 166 GLU A N 1
ATOM 1286 C CA . GLU A 1 166 ? 17.020 -12.483 -12.536 1.00 95.56 166 GLU A CA 1
ATOM 1287 C C . GLU A 1 166 ? 16.645 -13.785 -11.817 1.00 95.56 166 GLU A C 1
ATOM 1289 O O . GLU A 1 166 ? 15.777 -13.779 -10.950 1.00 95.56 166 GLU A O 1
ATOM 1294 N N . VAL A 1 167 ? 17.382 -14.875 -12.068 1.00 97.31 167 VAL A N 1
ATOM 1295 C CA . VAL A 1 167 ? 17.139 -16.187 -11.437 1.00 97.31 167 VAL A CA 1
ATOM 1296 C C . VAL A 1 167 ? 17.276 -16.123 -9.910 1.00 97.31 167 VAL A C 1
ATOM 1298 O O . VAL A 1 167 ? 16.477 -16.716 -9.182 1.00 97.31 167 VAL A O 1
ATOM 1301 N N . GLY A 1 168 ? 18.274 -15.386 -9.408 1.00 97.00 168 GLY A N 1
ATOM 1302 C CA . GLY A 1 168 ? 18.482 -15.197 -7.971 1.00 97.00 168 GLY A CA 1
ATOM 1303 C C . GLY A 1 168 ? 17.341 -14.413 -7.324 1.00 97.00 168 GLY A C 1
ATOM 1304 O O . GLY A 1 168 ? 16.853 -14.787 -6.254 1.00 97.00 168 GLY A O 1
ATOM 1305 N N . THR A 1 169 ? 16.861 -13.376 -8.010 1.00 96.94 169 THR A N 1
ATOM 1306 C CA . THR A 1 169 ? 15.695 -12.592 -7.590 1.00 96.94 169 THR A CA 1
ATOM 1307 C C . THR A 1 169 ? 14.433 -13.446 -7.576 1.00 96.94 169 THR A C 1
ATOM 1309 O O . THR A 1 169 ? 13.714 -13.418 -6.577 1.00 96.94 169 THR A O 1
ATOM 1312 N N . SER A 1 170 ? 14.202 -14.279 -8.598 1.00 97.19 170 SER A N 1
ATOM 1313 C CA . SER A 1 170 ? 13.062 -15.203 -8.627 1.00 97.19 170 SER A CA 1
ATOM 1314 C C . SER A 1 170 ? 13.077 -16.141 -7.422 1.00 97.19 170 SER A C 1
ATOM 1316 O O . SER A 1 170 ? 12.074 -16.263 -6.716 1.00 97.19 170 SER A O 1
ATOM 1318 N N . LEU A 1 171 ? 14.221 -16.778 -7.147 1.00 97.50 171 LEU A N 1
ATOM 1319 C CA . LEU A 1 171 ? 14.357 -17.735 -6.048 1.00 97.50 171 LEU A CA 1
ATOM 1320 C C . LEU A 1 171 ? 14.129 -17.074 -4.682 1.00 97.50 171 LEU A C 1
ATOM 1322 O O . LEU A 1 171 ? 13.397 -17.606 -3.841 1.00 97.50 171 LEU A O 1
ATOM 1326 N N . LEU A 1 172 ? 14.712 -15.894 -4.468 1.00 97.12 172 LEU A N 1
ATOM 1327 C CA . LEU A 1 172 ? 14.535 -15.124 -3.239 1.00 97.12 172 LEU A CA 1
ATOM 1328 C C . LEU A 1 172 ? 13.074 -14.696 -3.053 1.00 97.12 172 LEU A C 1
ATOM 1330 O O . LEU A 1 172 ? 12.511 -14.857 -1.969 1.00 97.12 172 LEU A O 1
ATOM 1334 N N . LEU A 1 173 ? 12.443 -14.188 -4.110 1.00 96.44 173 LEU A N 1
ATOM 1335 C CA . LEU A 1 173 ? 11.090 -13.647 -4.053 1.00 96.44 173 LEU A CA 1
ATOM 1336 C C . LEU A 1 173 ? 10.039 -14.743 -3.851 1.00 96.44 173 LEU A C 1
ATOM 1338 O O . LEU A 1 173 ? 9.106 -14.550 -3.071 1.00 96.44 173 LEU A O 1
ATOM 1342 N N . ILE A 1 174 ? 10.221 -15.916 -4.467 1.00 96.56 174 ILE A N 1
ATOM 1343 C CA . ILE A 1 174 ? 9.403 -17.110 -4.198 1.00 96.56 174 ILE A CA 1
ATOM 1344 C C . ILE A 1 174 ? 9.549 -17.525 -2.732 1.00 96.56 174 ILE A C 1
ATOM 1346 O O . ILE A 1 174 ? 8.545 -17.736 -2.054 1.00 96.56 174 ILE A O 1
ATOM 1350 N N . THR A 1 175 ? 10.779 -17.579 -2.217 1.00 95.75 175 THR A N 1
ATOM 1351 C CA . THR A 1 175 ? 11.047 -17.966 -0.823 1.00 95.75 175 THR A CA 1
ATOM 1352 C C . THR A 1 175 ? 10.361 -17.020 0.167 1.00 95.75 175 THR A C 1
ATOM 1354 O O . THR A 1 175 ? 9.657 -17.469 1.074 1.00 95.75 175 THR A O 1
ATOM 1357 N N . ILE A 1 176 ? 10.503 -15.705 -0.031 1.00 95.38 176 ILE A N 1
ATOM 1358 C CA . ILE A 1 176 ? 9.857 -14.680 0.802 1.00 95.38 176 ILE A CA 1
ATOM 1359 C C . ILE A 1 176 ? 8.330 -14.764 0.693 1.00 95.38 176 ILE A C 1
ATOM 1361 O O . ILE A 1 176 ? 7.640 -14.654 1.706 1.00 95.38 176 ILE A O 1
ATOM 1365 N N . SER A 1 177 ? 7.794 -15.004 -0.505 1.00 93.69 177 SER A N 1
ATOM 1366 C CA . SER A 1 177 ? 6.347 -15.125 -0.726 1.00 93.69 177 SER A CA 1
ATOM 1367 C C . SER A 1 177 ? 5.758 -16.354 -0.030 1.00 93.69 177 SER A C 1
ATOM 1369 O O . SER A 1 177 ? 4.692 -16.265 0.576 1.00 93.69 177 SER A O 1
ATOM 1371 N N . ILE A 1 178 ? 6.463 -17.489 -0.042 1.00 91.75 178 ILE A N 1
ATOM 1372 C CA . ILE A 1 178 ? 6.053 -18.693 0.697 1.00 91.75 178 ILE A CA 1
ATOM 1373 C C . ILE A 1 178 ? 6.054 -18.413 2.201 1.00 91.75 178 ILE A C 1
ATOM 1375 O O . ILE A 1 178 ? 5.062 -18.693 2.874 1.00 91.75 178 ILE A O 1
ATOM 1379 N N . LEU A 1 179 ? 7.126 -17.816 2.731 1.00 91.69 179 LEU A N 1
ATOM 1380 C CA . LEU A 1 179 ? 7.205 -17.463 4.150 1.00 91.69 179 LEU A CA 1
ATOM 1381 C C . LEU A 1 179 ? 6.076 -16.504 4.555 1.00 91.69 179 LEU A C 1
ATOM 1383 O O . LEU A 1 179 ? 5.445 -16.684 5.596 1.00 91.69 179 LEU A O 1
ATOM 1387 N N . TYR A 1 180 ? 5.777 -15.526 3.702 1.00 90.56 180 TYR A N 1
ATOM 1388 C CA . TYR A 1 180 ? 4.667 -14.602 3.888 1.00 90.56 180 TYR A CA 1
ATOM 1389 C C . TYR A 1 180 ? 3.314 -15.313 3.979 1.00 90.56 180 TYR A C 1
ATOM 1391 O O . TYR A 1 180 ? 2.524 -14.986 4.865 1.00 90.56 180 TYR A O 1
ATOM 1399 N N . LEU A 1 181 ? 3.045 -16.292 3.110 1.00 89.06 181 LEU A N 1
ATOM 1400 C CA . LEU A 1 181 ? 1.807 -17.073 3.153 1.00 89.06 181 LEU A CA 1
ATOM 1401 C C . LEU A 1 181 ? 1.703 -17.896 4.440 1.00 89.06 181 LEU A C 1
ATOM 1403 O O . LEU A 1 181 ? 0.643 -17.903 5.064 1.00 89.06 181 LEU A O 1
ATOM 1407 N N . VAL A 1 182 ? 2.796 -18.532 4.872 1.00 87.06 182 VAL A N 1
ATOM 1408 C CA . VAL A 1 182 ? 2.834 -19.312 6.122 1.00 87.06 182 VAL A CA 1
ATOM 1409 C C . VAL A 1 182 ? 2.502 -18.433 7.330 1.00 87.06 182 VAL A C 1
ATOM 1411 O O . VAL A 1 182 ? 1.653 -18.808 8.137 1.00 87.06 182 VAL A O 1
ATOM 1414 N N . ILE A 1 183 ? 3.117 -17.249 7.422 1.00 83.44 183 ILE A N 1
ATOM 1415 C CA . ILE A 1 183 ? 2.868 -16.284 8.506 1.00 83.44 183 ILE A CA 1
ATOM 1416 C C . ILE A 1 183 ? 1.448 -15.709 8.419 1.00 83.44 183 ILE A C 1
ATOM 1418 O O . ILE A 1 183 ? 0.766 -15.590 9.434 1.00 83.44 183 ILE A O 1
ATOM 1422 N N . SER A 1 184 ? 0.985 -15.354 7.217 1.00 80.38 184 SER A N 1
ATOM 1423 C CA . SER A 1 184 ? -0.283 -14.635 7.045 1.00 80.38 184 SER A CA 1
ATOM 1424 C C . SER A 1 184 ? -1.515 -15.499 7.268 1.00 80.38 184 SER A C 1
ATOM 1426 O O . SER A 1 184 ? -2.519 -15.002 7.775 1.00 80.38 184 SER A O 1
ATOM 1428 N N . PHE A 1 185 ? -1.456 -16.770 6.875 1.00 74.06 185 PHE A N 1
ATOM 1429 C CA . PHE A 1 185 ? -2.590 -17.690 6.961 1.00 74.06 185 PHE A CA 1
ATOM 1430 C C . PHE A 1 185 ? -2.528 -18.614 8.180 1.00 74.06 185 PHE A C 1
ATOM 1432 O O . PHE A 1 185 ? -3.369 -19.511 8.268 1.00 74.06 185 PHE A O 1
ATOM 1439 N N . GLU A 1 186 ? -1.554 -18.403 9.083 1.00 67.44 186 GLU A N 1
ATOM 1440 C CA . GLU A 1 186 ? -1.265 -19.296 10.216 1.00 67.44 186 GLU A CA 1
ATOM 1441 C C . GLU A 1 186 ? -1.357 -20.752 9.743 1.00 67.44 186 GLU A C 1
ATOM 1443 O O . GLU A 1 186 ? -2.160 -21.541 10.244 1.00 67.44 186 GLU A O 1
ATOM 1448 N N . ILE A 1 187 ? -0.668 -21.065 8.635 1.00 55.28 187 ILE A N 1
ATOM 1449 C CA . ILE A 1 187 ? -0.884 -22.340 7.958 1.00 55.28 187 ILE A CA 1
ATOM 1450 C C . ILE A 1 187 ? -0.301 -23.441 8.835 1.00 55.28 187 ILE A C 1
ATOM 1452 O O . ILE A 1 187 ? 0.891 -23.737 8.770 1.00 55.28 187 ILE A O 1
ATOM 1456 N N . ASP A 1 188 ? -1.160 -24.055 9.644 1.00 57.50 188 ASP A N 1
ATOM 1457 C CA . ASP A 1 188 ? -0.846 -25.290 10.341 1.00 57.50 188 ASP A CA 1
ATOM 1458 C C . ASP A 1 188 ? -0.380 -26.327 9.319 1.00 57.50 188 ASP A C 1
ATOM 1460 O O . ASP A 1 188 ? -0.929 -26.435 8.214 1.00 57.50 188 ASP A O 1
ATOM 1464 N N . ALA A 1 189 ? 0.634 -27.110 9.687 1.00 56.50 189 ALA A N 1
ATOM 1465 C CA . ALA A 1 189 ? 1.247 -28.116 8.820 1.00 56.50 189 ALA A CA 1
ATOM 1466 C C . ALA A 1 189 ? 0.218 -29.065 8.161 1.00 56.50 189 ALA A C 1
ATOM 1468 O O . ALA A 1 189 ? 0.474 -29.612 7.088 1.00 56.50 189 ALA A O 1
ATOM 1469 N N . GLU A 1 190 ? -0.962 -29.226 8.761 1.00 60.59 190 GLU A N 1
ATOM 1470 C CA . GLU A 1 190 ? -2.097 -29.991 8.237 1.00 60.59 190 GLU A CA 1
ATOM 1471 C C . GLU A 1 190 ? -2.706 -29.399 6.955 1.00 60.59 190 GLU A C 1
ATOM 1473 O O . GLU A 1 190 ? -2.995 -30.137 6.015 1.00 60.59 190 GLU A O 1
ATOM 1478 N N . LYS A 1 191 ? -2.830 -28.071 6.845 1.00 60.09 191 LYS A N 1
ATOM 1479 C CA . LYS A 1 191 ? -3.356 -27.404 5.639 1.00 60.09 191 LYS A CA 1
ATOM 1480 C C . LYS A 1 191 ? -2.353 -27.440 4.482 1.00 60.09 191 LYS A C 1
ATOM 1482 O O . LYS A 1 191 ? -2.756 -27.569 3.327 1.00 60.09 191 LYS A O 1
ATOM 1487 N N . ILE A 1 192 ? -1.052 -27.379 4.788 1.00 60.19 192 ILE A N 1
ATOM 1488 C CA . ILE A 1 192 ? 0.023 -27.584 3.799 1.00 60.19 192 ILE A CA 1
ATOM 1489 C C . ILE A 1 192 ? 0.000 -29.027 3.296 1.00 60.19 192 ILE A C 1
ATOM 1491 O O . ILE A 1 192 ? 0.037 -29.241 2.087 1.00 60.19 192 ILE A O 1
ATOM 1495 N N . LYS A 1 193 ? -0.125 -30.016 4.194 1.00 64.75 193 LYS A N 1
ATOM 1496 C CA . LYS A 1 193 ? -0.280 -31.426 3.804 1.00 64.75 193 LYS A CA 1
ATOM 1497 C C . LYS A 1 193 ? -1.498 -31.637 2.905 1.00 64.75 193 LYS A C 1
ATOM 1499 O O . LYS A 1 193 ? -1.352 -32.276 1.871 1.00 64.75 193 LYS A O 1
ATOM 1504 N N . ALA A 1 194 ? -2.639 -31.032 3.231 1.00 69.31 194 ALA A N 1
ATOM 1505 C CA . ALA A 1 194 ? -3.851 -31.124 2.417 1.00 69.31 194 ALA A CA 1
ATOM 1506 C C . ALA A 1 194 ? -3.690 -30.497 1.016 1.00 69.31 194 ALA A C 1
ATOM 1508 O O . ALA A 1 194 ? -4.187 -31.039 0.031 1.00 69.31 194 ALA A O 1
ATOM 1509 N N . LEU A 1 195 ? -2.968 -29.377 0.890 1.00 64.50 195 LEU A N 1
ATOM 1510 C CA . LEU A 1 195 ? -2.643 -28.780 -0.413 1.00 64.50 195 LEU A CA 1
ATOM 1511 C C . LEU A 1 195 ? -1.657 -29.641 -1.211 1.00 64.50 195 LEU A C 1
ATOM 1513 O O . LEU A 1 195 ? -1.842 -29.815 -2.412 1.00 64.50 195 LEU A O 1
ATOM 1517 N N . ILE A 1 196 ? -0.645 -30.214 -0.555 1.00 73.56 196 ILE A N 1
ATOM 1518 C CA . ILE A 1 196 ? 0.337 -31.099 -1.196 1.00 73.56 196 ILE A CA 1
ATOM 1519 C C . ILE A 1 196 ? -0.321 -32.405 -1.653 1.00 73.56 196 ILE A C 1
ATOM 1521 O O . ILE A 1 196 ? -0.034 -32.857 -2.756 1.00 73.56 196 ILE A O 1
ATOM 1525 N N . GLU A 1 197 ? -1.231 -32.990 -0.871 1.00 74.50 197 GLU A N 1
ATOM 1526 C CA . GLU A 1 197 ? -2.024 -34.150 -1.303 1.00 74.50 197 GLU A CA 1
ATOM 1527 C C . GLU A 1 197 ? -2.892 -33.828 -2.518 1.00 74.50 197 GLU A C 1
ATOM 1529 O O . GLU A 1 197 ? -2.988 -34.649 -3.423 1.00 74.50 197 GLU A O 1
ATOM 1534 N N . LYS A 1 198 ? -3.457 -32.619 -2.586 1.00 74.44 198 LYS A N 1
ATOM 1535 C CA . LYS A 1 198 ? -4.294 -32.182 -3.712 1.00 74.44 198 LYS A CA 1
ATOM 1536 C C . LYS A 1 198 ? -3.498 -31.860 -4.984 1.00 74.44 198 LYS A C 1
ATOM 1538 O O . LYS A 1 198 ? -4.057 -31.893 -6.074 1.00 74.44 198 LYS A O 1
ATOM 1543 N N . ILE A 1 199 ? -2.213 -31.531 -4.844 1.00 75.19 199 ILE A N 1
ATOM 1544 C CA . ILE A 1 199 ? -1.283 -31.247 -5.953 1.00 75.19 199 ILE A CA 1
ATOM 1545 C C . ILE A 1 199 ? -0.494 -32.507 -6.354 1.00 75.19 199 ILE A C 1
ATOM 1547 O O . ILE A 1 199 ? 0.094 -32.551 -7.435 1.00 75.19 199 ILE A O 1
ATOM 1551 N N . LYS A 1 200 ? -0.484 -33.555 -5.518 1.00 67.88 200 LYS A N 1
ATOM 1552 C CA . LYS A 1 200 ? 0.163 -34.826 -5.840 1.00 67.88 200 LYS A CA 1
ATOM 1553 C C . LYS A 1 200 ? -0.576 -35.452 -7.030 1.00 67.88 200 LYS A C 1
ATOM 1555 O O . LYS A 1 200 ? -1.762 -35.749 -6.901 1.00 67.88 200 LYS A O 1
ATOM 1560 N N . PRO A 1 201 ? 0.087 -35.655 -8.181 1.00 59.81 201 PRO A N 1
ATOM 1561 C CA . PRO A 1 201 ? -0.565 -36.267 -9.324 1.00 59.81 201 PRO A CA 1
ATOM 1562 C C . PRO A 1 201 ? -1.020 -37.671 -8.930 1.00 59.81 201 PRO A C 1
ATOM 1564 O O . PRO A 1 201 ? -0.237 -38.460 -8.387 1.00 59.81 201 PRO A O 1
ATOM 1567 N N . GLU A 1 202 ? -2.297 -37.959 -9.175 1.00 58.31 202 GLU A N 1
ATOM 1568 C CA . GLU A 1 202 ? -2.858 -39.295 -9.045 1.00 58.31 202 GLU A CA 1
ATOM 1569 C C . GLU A 1 202 ? -2.000 -40.232 -9.894 1.00 58.31 202 GLU A C 1
ATOM 1571 O O . GLU A 1 202 ? -1.854 -40.051 -11.107 1.00 58.31 202 GLU A O 1
ATOM 1576 N N . LYS A 1 203 ? -1.339 -41.193 -9.241 1.00 49.97 203 LYS A N 1
ATOM 1577 C CA . LYS A 1 203 ? -0.624 -42.242 -9.958 1.00 49.97 203 LYS A CA 1
ATOM 1578 C C . LYS A 1 203 ? -1.680 -43.002 -10.754 1.00 49.97 203 LYS A C 1
ATOM 1580 O O . LYS A 1 203 ? -2.408 -43.804 -10.180 1.00 49.97 203 LYS A O 1
ATOM 1585 N N . ARG A 1 204 ? -1.760 -42.751 -12.064 1.00 39.62 204 ARG A N 1
ATOM 1586 C CA . ARG A 1 204 ? -2.420 -43.666 -12.996 1.00 39.62 204 ARG A CA 1
ATOM 1587 C C . ARG A 1 204 ? -1.746 -45.022 -12.828 1.00 39.62 204 ARG A C 1
ATOM 1589 O O . ARG A 1 204 ? -0.602 -45.198 -13.245 1.00 39.62 204 ARG A O 1
ATOM 1596 N N . ASN A 1 205 ? -2.441 -45.950 -12.182 1.00 43.34 205 ASN A N 1
ATOM 1597 C CA . ASN A 1 205 ? -2.116 -47.359 -12.284 1.00 43.34 205 ASN A CA 1
ATOM 1598 C C . ASN A 1 205 ? -2.380 -47.737 -13.740 1.00 43.34 205 ASN A C 1
ATOM 1600 O O . ASN A 1 205 ? -3.526 -47.795 -14.174 1.00 43.34 205 ASN A O 1
ATOM 1604 N N . ILE A 1 206 ? -1.311 -47.898 -14.513 1.00 41.88 206 ILE A N 1
ATOM 1605 C CA . ILE A 1 206 ? -1.392 -48.589 -15.792 1.00 41.88 206 ILE A CA 1
ATOM 1606 C C . ILE A 1 206 ? -1.513 -50.065 -15.414 1.00 41.88 206 ILE A C 1
ATOM 1608 O O . ILE A 1 206 ? -0.511 -50.714 -15.117 1.00 41.88 206 ILE A O 1
ATOM 1612 N N . GLU A 1 207 ? -2.745 -50.562 -15.316 1.00 40.03 207 GLU A N 1
ATOM 1613 C CA . GLU A 1 207 ? -2.999 -51.998 -15.353 1.00 40.03 207 GLU A CA 1
ATOM 1614 C C . GLU A 1 207 ? -2.540 -52.505 -16.720 1.00 40.03 207 GLU A C 1
ATOM 1616 O O . GLU A 1 207 ? -2.967 -52.021 -17.767 1.00 40.03 207 GLU A O 1
ATOM 1621 N N . GLN A 1 208 ? -1.584 -53.431 -16.692 1.00 38.94 208 GLN A N 1
ATOM 1622 C CA . GLN A 1 208 ? -1.150 -54.180 -17.859 1.00 38.94 208 GLN A CA 1
ATOM 1623 C C . GLN A 1 208 ? -2.308 -55.074 -18.307 1.00 38.94 208 GLN A C 1
ATOM 1625 O O . GLN A 1 208 ? -2.539 -56.139 -17.737 1.00 38.94 208 GLN A O 1
ATOM 1630 N N . GLU A 1 209 ? -3.035 -54.639 -19.329 1.00 36.66 209 GLU A N 1
ATOM 1631 C CA . GLU A 1 209 ? -3.944 -55.501 -20.071 1.00 36.66 209 GLU A CA 1
ATOM 1632 C C . GLU A 1 209 ? -3.093 -56.405 -20.977 1.00 36.66 209 GLU A C 1
ATOM 1634 O O . GLU A 1 209 ? -2.598 -55.998 -22.026 1.00 36.66 209 GLU A O 1
ATOM 1639 N N . ASN A 1 210 ? -2.834 -57.628 -20.506 1.00 32.38 210 ASN A N 1
ATOM 1640 C CA . ASN A 1 210 ? -2.293 -58.702 -21.332 1.00 32.38 210 ASN A CA 1
ATOM 1641 C C . ASN A 1 210 ? -3.347 -59.077 -22.383 1.00 32.38 210 ASN A C 1
ATOM 1643 O O . ASN A 1 210 ? -4.287 -59.819 -22.089 1.00 32.38 210 ASN A O 1
ATOM 1647 N N . GLU A 1 211 ? -3.177 -58.583 -23.609 1.00 36.91 211 GLU A N 1
ATOM 1648 C CA . GLU A 1 211 ? -3.921 -59.047 -24.777 1.00 36.91 211 GLU A CA 1
ATOM 1649 C C . GLU A 1 211 ? -3.717 -60.558 -24.955 1.00 36.91 211 GLU A C 1
ATOM 1651 O O . GLU A 1 211 ? -2.643 -61.049 -25.311 1.00 36.91 211 GLU A O 1
ATOM 1656 N N . THR A 1 212 ? -4.779 -61.318 -24.695 1.00 31.56 212 THR A N 1
ATOM 1657 C CA . THR A 1 212 ? -4.859 -62.728 -25.069 1.00 31.56 212 THR A CA 1
ATOM 1658 C C . THR A 1 212 ? -5.189 -62.783 -26.556 1.00 31.56 212 THR A C 1
ATOM 1660 O O . THR A 1 212 ? -6.320 -62.524 -26.963 1.00 31.56 212 THR A O 1
ATOM 1663 N N . ILE A 1 213 ? -4.188 -63.112 -27.371 1.00 38.03 213 ILE A N 1
ATOM 1664 C CA . ILE A 1 213 ? -4.346 -63.394 -28.799 1.00 38.03 213 ILE A CA 1
ATOM 1665 C C . ILE A 1 213 ? -5.333 -64.560 -28.945 1.00 38.03 213 ILE A C 1
ATOM 1667 O O . ILE A 1 213 ? -5.006 -65.702 -28.624 1.00 38.03 213 ILE A O 1
ATOM 1671 N N . THR A 1 214 ? -6.539 -64.282 -29.438 1.00 35.59 214 THR A N 1
ATOM 1672 C CA . THR A 1 214 ? -7.445 -65.307 -29.968 1.00 35.59 214 THR A CA 1
ATOM 1673 C C . THR A 1 214 ? -7.394 -65.247 -31.489 1.00 35.59 214 THR A C 1
ATOM 1675 O O . THR A 1 214 ? -7.816 -64.289 -32.129 1.00 35.59 214 THR A O 1
ATOM 1678 N N . THR A 1 215 ? -6.795 -66.282 -32.068 1.00 33.22 215 THR A N 1
ATOM 1679 C CA . THR A 1 215 ? -6.831 -66.610 -33.493 1.00 33.22 215 THR A CA 1
ATOM 1680 C C . THR A 1 215 ? -8.282 -66.764 -33.972 1.00 33.22 215 THR A C 1
ATOM 1682 O O . THR A 1 215 ? -9.063 -67.449 -33.306 1.00 33.22 215 THR A O 1
ATOM 1685 N N . PRO A 1 216 ? -8.673 -66.198 -35.130 1.00 37.69 216 PRO A N 1
ATOM 1686 C CA . PRO A 1 216 ? -9.996 -66.439 -35.682 1.00 37.69 216 PRO A CA 1
ATOM 1687 C C . PRO A 1 216 ? -10.022 -67.834 -36.314 1.00 37.69 216 PRO A C 1
ATOM 1689 O O . PRO A 1 216 ? -9.245 -68.154 -37.214 1.00 37.69 216 PRO A O 1
ATOM 1692 N N . THR A 1 217 ? -10.918 -68.680 -35.814 1.00 32.50 217 THR A N 1
ATOM 1693 C CA . THR A 1 217 ? -11.285 -69.953 -36.433 1.00 32.50 217 THR A CA 1
ATOM 1694 C C . THR A 1 217 ? -12.139 -69.664 -37.665 1.00 32.50 217 THR A C 1
ATOM 1696 O O . THR A 1 217 ? -13.176 -69.011 -37.585 1.00 32.50 217 THR A O 1
ATOM 1699 N N . PHE A 1 218 ? -11.668 -70.128 -38.818 1.00 38.06 218 PHE A N 1
ATOM 1700 C CA . PHE A 1 218 ? -12.359 -70.052 -40.100 1.00 38.06 218 PHE A CA 1
ATOM 1701 C C . PHE A 1 218 ? -13.264 -71.287 -40.237 1.00 38.06 218 PHE A C 1
ATOM 1703 O O . PHE A 1 218 ? -12.758 -72.404 -40.193 1.00 38.06 218 PHE A O 1
ATOM 1710 N N . ASN A 1 219 ? -14.576 -71.088 -40.377 1.00 36.22 219 ASN A N 1
ATOM 1711 C CA . ASN A 1 219 ? -15.532 -72.058 -40.933 1.00 36.22 219 ASN A CA 1
ATOM 1712 C C . ASN A 1 219 ? -16.763 -71.265 -41.403 1.00 36.22 219 ASN A C 1
ATOM 1714 O O . ASN A 1 219 ? -17.413 -70.594 -40.610 1.00 36.22 219 ASN A O 1
ATOM 1718 N N . GLU A 1 220 ? -16.907 -71.043 -42.705 1.00 40.47 220 GLU A N 1
ATOM 1719 C CA . GLU A 1 220 ? -17.571 -71.909 -43.694 1.00 40.47 220 GLU A CA 1
ATOM 1720 C C . GLU A 1 220 ? -19.009 -71.432 -43.943 1.00 40.47 220 GLU A C 1
ATOM 1722 O O . GLU A 1 220 ? -19.908 -71.623 -43.131 1.00 40.47 220 GLU A O 1
ATOM 1727 N N . ALA A 1 221 ? -19.210 -70.813 -45.107 1.00 35.66 221 ALA A N 1
ATOM 1728 C CA . ALA A 1 221 ? -20.492 -70.785 -45.795 1.00 35.66 221 ALA A CA 1
ATOM 1729 C C . ALA A 1 221 ? -20.229 -70.661 -47.303 1.00 35.66 221 ALA A C 1
ATOM 1731 O O . ALA A 1 221 ? -19.860 -69.604 -47.814 1.00 35.66 221 ALA A O 1
ATOM 1732 N N . ALA A 1 222 ? -20.390 -71.781 -48.005 1.00 39.62 222 ALA A N 1
ATOM 1733 C CA . ALA A 1 222 ? -20.553 -71.831 -49.450 1.00 39.62 222 ALA A CA 1
ATOM 1734 C C . ALA A 1 222 ? -21.804 -71.032 -49.873 1.00 39.62 222 ALA A C 1
ATOM 1736 O O . ALA A 1 222 ? -22.781 -70.985 -49.127 1.00 39.62 222 ALA A O 1
ATOM 1737 N N . THR A 1 223 ? -21.835 -70.429 -51.068 1.00 37.66 223 THR A N 1
ATOM 1738 C CA . THR A 1 223 ? -22.430 -71.014 -52.296 1.00 37.66 223 THR A CA 1
ATOM 1739 C C . THR A 1 223 ? -22.450 -69.983 -53.449 1.00 37.66 223 THR A C 1
ATOM 1741 O O . THR A 1 223 ? -22.864 -68.843 -53.264 1.00 37.66 223 THR A O 1
ATOM 1744 N N . THR A 1 224 ? -22.132 -70.462 -54.661 1.00 39.81 224 THR A N 1
ATOM 1745 C CA . THR A 1 224 ? -22.589 -70.012 -56.005 1.00 39.81 224 THR A CA 1
ATOM 1746 C C . THR A 1 224 ? -22.174 -68.644 -56.572 1.00 39.81 224 THR A C 1
ATOM 1748 O O . THR A 1 224 ? -22.711 -67.605 -56.214 1.00 39.81 224 THR A O 1
ATOM 1751 N N . SER A 1 225 ? -21.413 -68.656 -57.670 1.00 43.12 225 SER A N 1
ATOM 1752 C CA . SER A 1 225 ? -21.984 -68.649 -59.034 1.00 43.12 225 SER A CA 1
ATOM 1753 C C . SER A 1 225 ? -20.898 -68.882 -60.094 1.00 43.12 225 SER A C 1
ATOM 1755 O O . SER A 1 225 ? -19.758 -68.453 -59.957 1.00 43.12 225 SER A O 1
ATOM 1757 N N . ILE A 1 226 ? -21.284 -69.661 -61.102 1.00 45.91 226 ILE A N 1
ATOM 1758 C CA . ILE A 1 226 ? -20.538 -70.081 -62.293 1.00 45.91 226 ILE A CA 1
ATOM 1759 C C . ILE A 1 226 ? -20.591 -68.959 -63.348 1.00 45.91 226 ILE A C 1
ATOM 1761 O O . ILE A 1 226 ? -21.594 -68.246 -63.380 1.00 45.91 226 ILE A O 1
ATOM 1765 N N . ILE A 1 227 ? -19.557 -68.857 -64.204 1.00 45.53 227 ILE A N 1
ATOM 1766 C CA . ILE A 1 227 ? -19.552 -68.804 -65.702 1.00 45.53 227 ILE A CA 1
ATOM 1767 C C . ILE A 1 227 ? -18.200 -68.162 -66.137 1.00 45.53 227 ILE A C 1
ATOM 1769 O O . ILE A 1 227 ? -17.892 -67.065 -65.680 1.00 45.53 227 ILE A O 1
ATOM 1773 N N . GLU A 1 228 ? -17.223 -68.919 -66.683 1.00 47.62 228 GLU A N 1
ATOM 1774 C CA . GLU A 1 228 ? -16.909 -69.103 -68.138 1.00 47.62 228 GLU A CA 1
ATOM 1775 C C . GLU A 1 228 ? -16.966 -67.772 -68.925 1.00 47.62 228 GLU A C 1
ATOM 1777 O O . GLU A 1 228 ? -17.967 -67.077 -68.879 1.00 47.62 228 GLU A O 1
ATOM 1782 N N . GLU A 1 229 ? -15.936 -67.258 -69.593 1.00 45.53 229 GLU A N 1
ATOM 1783 C CA . GLU A 1 229 ? -14.980 -67.808 -70.566 1.00 45.53 229 GLU A CA 1
ATOM 1784 C C . GLU A 1 229 ? -13.751 -66.873 -70.630 1.00 45.53 229 GLU A C 1
ATOM 1786 O O . GLU A 1 229 ? -13.934 -65.644 -70.445 1.00 45.53 229 GLU A O 1
#

Radius of gyration: 33.03 Å; chains: 1; bounding box: 68×95×105 Å